Protein AF-W0FLU0-F1 (afdb_monomer_lite)

pLDDT: mean 83.89, std 14.09, range [40.38, 96.5]

Radius of gyration: 19.33 Å; chains: 1; bounding box: 54×33×44 Å

Structure (mmCIF, N/CA/C/O backbone):
data_AF-W0FLU0-F1
#
_entry.id   AF-W0FLU0-F1
#
loop_
_atom_site.group_PDB
_atom_site.id
_atom_site.type_symbol
_atom_site.label_atom_id
_atom_site.label_alt_id
_atom_site.label_comp_id
_atom_site.label_asym_id
_atom_site.label_entity_id
_atom_site.label_seq_id
_atom_site.pdbx_PDB_ins_code
_atom_site.Cartn_x
_atom_site.Cartn_y
_atom_site.Cartn_z
_atom_site.occupancy
_atom_site.B_iso_or_equiv
_atom_site.auth_seq_id
_atom_site.auth_comp_id
_atom_site.auth_asym_id
_atom_site.auth_atom_id
_atom_site.pdbx_PDB_model_num
ATOM 1 N N . MET A 1 1 ? 2.257 -4.996 5.635 1.00 58.50 1 MET A N 1
ATOM 2 C CA . MET A 1 1 ? 1.113 -5.148 6.571 1.00 58.50 1 MET A CA 1
ATOM 3 C C . MET A 1 1 ? 1.503 -5.802 7.915 1.00 58.50 1 MET A C 1
ATOM 5 O O . MET A 1 1 ? 0.924 -6.799 8.328 1.00 58.50 1 MET A O 1
ATOM 9 N N . SER A 1 2 ? 2.481 -5.256 8.637 1.00 68.56 2 SER A N 1
ATOM 10 C CA . SER A 1 2 ? 2.732 -5.602 10.058 1.00 68.56 2 SER A CA 1
ATOM 11 C C . SER A 1 2 ? 2.988 -4.352 10.907 1.00 68.56 2 SER A C 1
ATOM 13 O O . SER A 1 2 ? 2.787 -4.362 12.118 1.00 68.56 2 SER A O 1
ATOM 15 N N . ASN A 1 3 ? 3.391 -3.263 10.246 1.00 75.06 3 ASN A N 1
ATOM 16 C CA . ASN A 1 3 ? 3.758 -1.970 10.817 1.00 75.06 3 ASN A CA 1
ATOM 17 C C . ASN A 1 3 ? 3.037 -0.767 10.156 1.00 75.06 3 ASN A C 1
ATOM 19 O O . ASN A 1 3 ? 3.238 0.356 10.608 1.00 75.06 3 ASN A O 1
ATOM 23 N N . HIS A 1 4 ? 2.221 -0.972 9.111 1.00 83.31 4 HIS A N 1
ATOM 24 C CA . HIS A 1 4 ? 1.431 0.067 8.428 1.00 83.31 4 HIS A CA 1
ATOM 25 C C . HIS A 1 4 ? 0.211 -0.529 7.696 1.00 83.31 4 HIS A C 1
ATOM 27 O O . HIS A 1 4 ? 0.125 -1.750 7.526 1.00 83.31 4 HIS A O 1
ATOM 33 N N . VAL A 1 5 ? -0.700 0.349 7.256 1.00 88.75 5 VAL A N 1
ATOM 34 C CA . VAL A 1 5 ? -1.916 0.040 6.479 1.00 88.75 5 VAL A CA 1
ATOM 35 C C . VAL A 1 5 ? -1.997 0.931 5.233 1.00 88.75 5 VAL A C 1
ATOM 37 O O . VAL A 1 5 ? -1.510 2.060 5.264 1.00 88.75 5 VAL A O 1
ATOM 40 N N . HIS A 1 6 ? -2.636 0.446 4.166 1.00 89.75 6 HIS A N 1
ATOM 41 C CA . HIS A 1 6 ? -2.995 1.247 2.990 1.00 89.75 6 HIS A CA 1
ATOM 42 C C . HIS A 1 6 ? -4.512 1.322 2.870 1.00 89.75 6 HIS A C 1
ATOM 44 O O . HIS A 1 6 ? -5.192 0.308 3.025 1.00 89.75 6 HIS A O 1
ATOM 50 N N . LEU A 1 7 ? -5.033 2.513 2.585 1.00 93.25 7 LEU A N 1
ATOM 51 C CA . LEU A 1 7 ? -6.463 2.775 2.470 1.00 93.25 7 LEU A CA 1
ATOM 52 C C . LEU A 1 7 ? -6.738 3.460 1.132 1.00 93.25 7 LEU A C 1
ATOM 54 O O . LEU A 1 7 ? -6.033 4.399 0.766 1.00 93.25 7 LEU A O 1
ATOM 58 N N . LEU A 1 8 ? -7.774 3.005 0.429 1.00 93.94 8 LEU A N 1
ATOM 59 C CA . LEU A 1 8 ? -8.315 3.670 -0.752 1.00 93.94 8 LEU A CA 1
ATOM 60 C C . LEU A 1 8 ? -9.654 4.284 -0.356 1.00 93.94 8 LEU A C 1
ATOM 62 O O . LEU A 1 8 ? -10.614 3.562 -0.098 1.00 93.94 8 LEU A O 1
ATOM 66 N N . LEU A 1 9 ? -9.683 5.608 -0.227 1.00 94.12 9 LEU A N 1
ATOM 67 C CA . LEU A 1 9 ? -10.815 6.345 0.329 1.00 94.12 9 LEU A CA 1
ATOM 68 C C . LEU A 1 9 ? -11.345 7.347 -0.692 1.00 94.12 9 LEU A C 1
ATOM 70 O O . LEU A 1 9 ? -10.573 7.996 -1.394 1.00 94.12 9 LEU A O 1
ATOM 74 N N . ARG A 1 10 ? -12.670 7.502 -0.726 1.00 93.44 10 ARG A N 1
ATOM 75 C CA . ARG A 1 10 ? -13.339 8.597 -1.427 1.00 93.44 10 ARG A CA 1
ATOM 76 C C . ARG A 1 10 ? -13.743 9.648 -0.399 1.00 93.44 10 ARG A C 1
ATOM 78 O O . ARG A 1 10 ? -14.687 9.433 0.355 1.00 93.44 10 ARG A O 1
ATOM 85 N N . ASP A 1 11 ? -13.026 10.764 -0.371 1.00 92.94 11 ASP A N 1
ATOM 86 C CA . ASP A 1 11 ? -13.310 11.881 0.531 1.00 92.94 11 ASP A CA 1
ATOM 87 C C . ASP A 1 11 ? -14.276 12.871 -0.130 1.00 92.94 11 ASP A C 1
ATOM 89 O O . ASP A 1 11 ? -13.868 13.762 -0.867 1.00 92.94 11 ASP A O 1
ATOM 93 N N . THR A 1 12 ? -15.578 12.679 0.082 1.00 90.94 12 THR A N 1
ATOM 94 C CA . THR A 1 12 ? -16.613 13.564 -0.482 1.00 90.94 12 THR A CA 1
ATOM 95 C C . THR A 1 12 ? -16.834 14.838 0.328 1.00 90.94 12 THR A C 1
ATOM 97 O O . THR A 1 12 ? -17.542 15.720 -0.143 1.00 90.94 12 THR A O 1
ATOM 100 N N . ALA A 1 13 ? -16.313 14.902 1.556 1.00 93.19 13 ALA A N 1
ATOM 101 C CA . ALA A 1 13 ? -16.529 16.014 2.479 1.00 93.19 13 ALA A CA 1
ATOM 102 C C . ALA A 1 13 ? -15.305 16.933 2.605 1.00 93.19 13 ALA A C 1
ATOM 104 O O . ALA A 1 13 ? -15.411 17.958 3.263 1.00 93.19 13 ALA A O 1
ATOM 105 N N . GLU A 1 14 ? -14.177 16.571 1.983 1.00 92.38 14 GLU A N 1
ATOM 106 C CA . GLU A 1 14 ? -12.878 17.245 2.133 1.00 92.38 14 GLU A CA 1
ATOM 107 C C . GLU A 1 14 ? -12.342 17.202 3.580 1.00 92.38 14 GLU A C 1
ATOM 109 O O . GLU A 1 14 ? -11.607 18.074 4.039 1.00 92.38 14 GLU A O 1
ATOM 114 N N . GLU A 1 15 ? -12.684 16.135 4.307 1.00 95.75 15 GLU A N 1
ATOM 115 C CA . GLU A 1 15 ? -12.408 15.955 5.736 1.00 95.75 15 GLU A CA 1
ATOM 116 C C . GLU A 1 15 ? -11.410 14.811 6.003 1.00 95.75 15 GLU A C 1
ATOM 118 O O . GLU A 1 15 ? -11.346 14.264 7.111 1.00 95.75 15 GLU A O 1
ATOM 123 N N . LEU A 1 16 ? -10.587 14.437 5.013 1.00 94.38 16 LEU A N 1
ATOM 124 C CA . LEU A 1 16 ? -9.609 13.351 5.148 1.00 94.38 16 LEU A CA 1
ATOM 125 C C . LEU A 1 16 ? -8.689 13.536 6.362 1.00 94.38 16 LEU A C 1
ATOM 127 O O . LEU A 1 16 ? -8.437 12.584 7.102 1.00 94.38 16 LEU A O 1
ATOM 131 N N . SER A 1 17 ? -8.191 14.754 6.593 1.00 94.25 17 SER A N 1
ATOM 132 C CA . SER A 1 17 ? -7.258 15.022 7.694 1.00 94.25 17 SER A CA 1
ATOM 133 C C . SER A 1 17 ? -7.909 14.828 9.076 1.00 94.25 17 SER A C 1
ATOM 135 O O . SER A 1 17 ? -7.368 14.056 9.879 1.00 94.25 17 SER A O 1
ATOM 137 N N . PRO A 1 18 ? -9.071 15.443 9.380 1.00 96.00 18 PRO A N 1
ATOM 138 C CA . PRO A 1 18 ? -9.806 15.165 10.617 1.00 96.00 18 PRO A CA 1
ATOM 139 C C . PRO A 1 18 ? -10.235 13.701 10.770 1.00 96.00 18 PRO A C 1
ATOM 141 O O . PRO A 1 18 ? -10.107 13.145 11.866 1.00 96.00 18 PRO A O 1
ATOM 144 N N . PHE A 1 19 ? -10.664 13.051 9.684 1.00 95.38 19 PHE A N 1
ATOM 145 C CA . PHE A 1 19 ? -11.003 11.627 9.680 1.00 95.38 19 PHE A CA 1
ATOM 146 C C . PHE A 1 19 ? -9.810 10.756 10.098 1.00 95.38 19 PHE A C 1
ATOM 148 O O . PHE A 1 19 ? -9.913 9.971 11.046 1.00 95.38 19 PHE A O 1
ATOM 155 N N . MET A 1 20 ? -8.654 10.931 9.450 1.00 95.69 20 MET A N 1
ATOM 156 C CA . MET A 1 20 ? -7.447 10.154 9.741 1.00 95.69 20 MET A CA 1
ATOM 157 C C . MET A 1 20 ? -6.933 10.408 11.157 1.00 95.69 20 MET A C 1
ATOM 159 O O . MET A 1 20 ? -6.526 9.466 11.840 1.00 95.69 20 MET A O 1
ATOM 163 N N . LYS A 1 21 ? -7.005 11.656 11.642 1.00 94.81 21 LYS A N 1
ATOM 164 C CA . LYS A 1 21 ? -6.679 11.984 13.036 1.00 94.81 21 LYS A CA 1
ATOM 165 C C . LYS A 1 21 ? -7.538 11.165 14.002 1.00 94.81 21 LYS A C 1
ATOM 167 O O . LYS A 1 21 ? -6.996 10.477 14.865 1.00 94.81 21 LYS A O 1
ATOM 172 N N . GLN A 1 22 ? -8.859 11.189 13.826 1.00 95.50 22 GLN A N 1
ATOM 173 C CA . GLN A 1 22 ? -9.776 10.466 14.704 1.00 95.50 22 GLN A CA 1
ATOM 174 C C . GLN A 1 22 ? -9.565 8.945 14.633 1.00 95.50 22 GLN A C 1
ATOM 176 O O . GLN A 1 22 ? -9.565 8.274 15.669 1.00 95.50 22 GLN A O 1
ATOM 181 N N . LEU A 1 23 ? -9.376 8.396 13.430 1.00 94.94 23 LEU A N 1
ATOM 182 C CA . LEU A 1 23 ? -9.110 6.97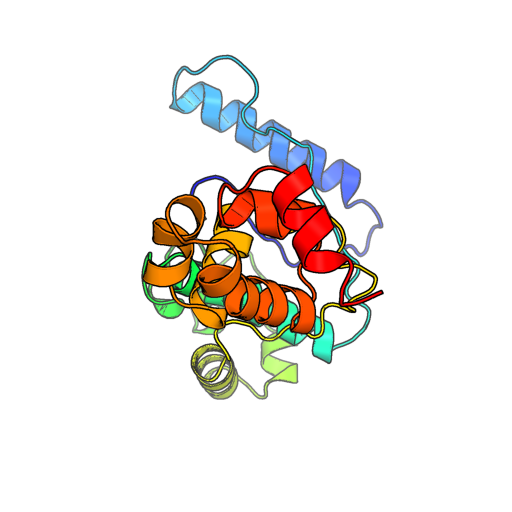3 13.219 1.00 94.94 23 LEU A CA 1
ATOM 183 C C . LEU A 1 23 ? -7.849 6.530 13.974 1.00 94.94 23 LEU A C 1
ATOM 185 O O . LEU A 1 23 ? -7.888 5.568 14.749 1.00 94.94 23 LEU A O 1
ATOM 189 N N . ASN A 1 24 ? -6.754 7.267 13.797 1.00 94.50 24 ASN A N 1
ATOM 190 C CA . ASN A 1 24 ? -5.470 6.962 14.415 1.00 94.50 24 ASN A CA 1
ATOM 191 C C . ASN A 1 24 ? -5.518 7.104 15.940 1.00 94.50 24 ASN A C 1
ATOM 193 O O . ASN A 1 24 ? -5.032 6.226 16.650 1.00 94.50 24 ASN A O 1
ATOM 197 N N . GLU A 1 25 ? -6.141 8.158 16.469 1.00 94.19 25 GLU A N 1
ATOM 198 C CA . GLU A 1 25 ? -6.302 8.344 17.917 1.00 94.19 25 GLU A CA 1
ATOM 199 C C . GLU A 1 25 ? -7.089 7.187 18.543 1.00 94.19 25 GLU A C 1
ATOM 201 O O . GLU A 1 25 ? -6.650 6.582 19.526 1.00 94.19 25 GLU A O 1
ATOM 206 N N . ARG A 1 26 ? -8.227 6.815 17.943 1.00 95.62 26 ARG A N 1
ATOM 207 C CA . ARG A 1 26 ? -9.057 5.700 18.425 1.00 95.62 26 ARG A CA 1
ATOM 208 C C . ARG A 1 26 ? -8.308 4.375 18.385 1.00 95.62 26 ARG A C 1
ATOM 210 O O . ARG A 1 26 ? -8.381 3.607 19.350 1.00 95.62 26 ARG A O 1
ATOM 217 N N . TYR A 1 27 ? -7.568 4.115 17.309 1.00 94.75 27 TYR A N 1
ATOM 218 C CA . TYR A 1 27 ? -6.736 2.922 17.212 1.00 94.75 27 TYR A CA 1
ATOM 219 C C . TYR A 1 27 ? -5.635 2.917 18.276 1.00 94.75 27 TYR A C 1
ATOM 221 O O . TYR A 1 27 ? -5.493 1.927 18.992 1.00 94.75 27 TYR A O 1
ATOM 229 N N . ALA A 1 28 ? -4.896 4.019 18.434 1.00 93.94 28 ALA A N 1
ATOM 230 C CA . ALA A 1 28 ? -3.795 4.120 19.387 1.00 93.94 28 ALA A CA 1
ATOM 231 C C . ALA A 1 28 ? -4.266 3.903 20.832 1.00 93.94 28 ALA A C 1
ATOM 233 O O . ALA A 1 28 ? -3.654 3.123 21.563 1.00 93.94 28 ALA A O 1
ATOM 234 N N . MET A 1 29 ? -5.397 4.503 21.221 1.00 94.12 29 MET A N 1
ATOM 235 C CA . MET A 1 29 ? -6.009 4.286 22.538 1.00 94.12 29 MET A CA 1
ATOM 236 C C . MET A 1 29 ? -6.398 2.819 22.754 1.00 94.12 29 MET A C 1
ATOM 238 O O . MET A 1 29 ? -6.112 2.239 23.805 1.00 94.12 29 MET A O 1
ATOM 242 N N . ARG A 1 30 ? -7.038 2.191 21.759 1.00 95.56 30 ARG A N 1
ATOM 243 C CA . ARG A 1 30 ? -7.446 0.781 21.847 1.00 95.56 30 ARG A CA 1
ATOM 244 C C . ARG A 1 30 ? -6.240 -0.153 21.908 1.00 95.56 30 ARG A C 1
ATOM 246 O O . ARG A 1 30 ? -6.257 -1.110 22.682 1.00 95.56 30 ARG A O 1
ATOM 253 N N . PHE A 1 31 ? -5.205 0.131 21.124 1.00 94.44 31 PHE A N 1
ATOM 254 C CA . PHE A 1 31 ? -3.954 -0.615 21.119 1.00 94.44 31 PHE A CA 1
ATOM 255 C C . PHE A 1 31 ? -3.254 -0.519 22.477 1.00 94.44 31 PHE A C 1
ATOM 257 O O . PHE A 1 31 ? -2.983 -1.555 23.078 1.00 94.44 31 PHE A O 1
ATOM 264 N N . ALA A 1 32 ? -3.066 0.694 23.010 1.00 94.00 32 ALA A N 1
ATOM 265 C CA . ALA A 1 32 ? -2.451 0.920 24.318 1.00 94.00 32 ALA A CA 1
ATOM 266 C C . ALA A 1 32 ? -3.198 0.180 25.439 1.00 94.00 32 ALA A C 1
ATOM 268 O O . ALA A 1 32 ? -2.577 -0.520 26.238 1.00 94.00 32 ALA A O 1
ATOM 269 N N . LYS A 1 33 ? -4.539 0.245 25.447 1.00 95.31 33 LYS A N 1
ATOM 270 C CA . LYS A 1 33 ? -5.374 -0.487 26.413 1.00 95.31 33 LYS A CA 1
ATOM 271 C C . LYS A 1 33 ? -5.204 -2.006 26.307 1.00 95.31 33 LYS A C 1
ATOM 273 O O . LYS A 1 33 ? -5.190 -2.682 27.328 1.00 95.31 33 LYS A O 1
ATOM 278 N N . LYS A 1 34 ? -5.100 -2.549 25.088 1.00 95.81 34 LYS A N 1
ATOM 279 C CA . LYS A 1 34 ? -4.959 -3.997 24.856 1.00 95.81 34 LYS A CA 1
ATOM 280 C C . LYS A 1 34 ? -3.552 -4.507 25.177 1.00 95.81 34 LYS A C 1
ATOM 282 O O . LYS A 1 34 ? -3.420 -5.631 25.645 1.00 95.81 34 LYS A O 1
ATOM 287 N N . SER A 1 35 ? -2.516 -3.721 24.890 1.00 94.12 35 SER A N 1
ATOM 288 C CA . SER A 1 35 ? -1.121 -4.160 24.998 1.00 94.12 35 SER A CA 1
ATOM 289 C C . SER A 1 35 ? -0.417 -3.713 26.282 1.00 94.12 35 SER A C 1
ATOM 291 O O . SER A 1 35 ? 0.710 -4.136 26.513 1.00 94.12 35 SER A O 1
ATOM 293 N N . GLY A 1 36 ? -1.011 -2.806 27.067 1.00 92.88 36 GLY A N 1
ATOM 294 C CA . GLY A 1 36 ? -0.366 -2.181 28.230 1.00 92.88 36 GLY A CA 1
ATOM 295 C C . GLY A 1 36 ? 0.821 -1.275 27.875 1.00 92.88 36 GLY A C 1
ATOM 296 O O . GLY A 1 36 ? 1.613 -0.924 28.746 1.00 92.88 36 GLY A O 1
ATOM 297 N N . ARG A 1 37 ? 0.983 -0.914 26.594 1.00 89.69 37 ARG A N 1
ATOM 298 C CA . ARG A 1 37 ? 2.119 -0.113 26.115 1.00 89.69 37 ARG A CA 1
ATOM 299 C C . ARG A 1 37 ? 1.840 1.376 26.302 1.00 89.69 37 ARG A C 1
ATOM 301 O O . ARG A 1 37 ? 0.737 1.841 26.033 1.00 89.69 37 ARG A O 1
ATOM 308 N N . VAL A 1 38 ? 2.880 2.117 26.678 1.00 85.94 38 VAL A N 1
ATOM 309 C CA . VAL A 1 38 ? 2.879 3.583 26.776 1.00 85.94 38 VAL A CA 1
ATOM 310 C C . VAL A 1 38 ? 3.704 4.177 25.628 1.00 85.94 38 VAL A C 1
ATOM 312 O O . VAL A 1 38 ? 4.705 3.592 25.209 1.00 85.94 38 VAL A O 1
ATOM 315 N N . GLY A 1 39 ? 3.279 5.332 25.113 1.00 85.81 39 GLY A N 1
ATOM 316 C CA . GLY A 1 39 ? 3.959 6.073 24.046 1.00 85.81 39 GLY A CA 1
ATOM 317 C C . GLY A 1 39 ? 3.272 5.987 22.679 1.00 85.81 39 GLY A C 1
ATOM 318 O O . GLY A 1 39 ? 2.199 5.401 22.534 1.00 85.81 39 GLY A O 1
ATOM 319 N N . ASN A 1 40 ? 3.901 6.594 21.670 1.00 85.38 40 ASN A N 1
ATOM 320 C CA . ASN A 1 40 ? 3.328 6.722 20.329 1.00 85.38 40 ASN A CA 1
ATOM 321 C C . ASN A 1 40 ? 3.225 5.363 19.618 1.00 85.38 40 ASN A C 1
ATOM 323 O O . ASN A 1 40 ? 4.198 4.606 19.550 1.00 85.38 40 ASN A O 1
ATOM 327 N N . VAL A 1 41 ? 2.039 5.077 19.071 1.00 89.06 41 VAL A N 1
ATOM 328 C CA . VAL A 1 41 ? 1.772 3.889 18.239 1.00 89.06 41 VAL A CA 1
ATOM 329 C C . VAL A 1 41 ? 2.171 4.148 16.789 1.00 89.06 41 VAL A C 1
ATOM 331 O O . VAL A 1 41 ? 2.835 3.318 16.174 1.00 89.06 41 VAL A O 1
ATOM 334 N N . PHE A 1 42 ? 1.809 5.318 16.264 1.00 87.56 42 PHE A N 1
ATOM 335 C CA . PHE A 1 42 ? 2.160 5.748 14.916 1.00 87.56 42 PHE A CA 1
ATOM 336 C C . PHE A 1 42 ? 3.396 6.650 14.949 1.00 87.56 42 PHE A C 1
ATOM 338 O O . PHE A 1 42 ? 3.516 7.516 15.815 1.00 87.56 42 PHE A O 1
ATOM 345 N N . GLN A 1 43 ? 4.317 6.440 14.007 1.00 80.50 43 GLN A N 1
ATOM 346 C CA . GLN A 1 43 ? 5.524 7.266 13.866 1.00 80.50 43 GLN A CA 1
ATOM 347 C C . GLN A 1 43 ? 5.243 8.585 13.138 1.00 80.50 43 GLN A C 1
ATOM 349 O O . GLN A 1 43 ? 5.890 9.592 13.408 1.00 80.50 43 GLN A O 1
ATOM 354 N N . VAL A 1 44 ? 4.276 8.569 12.221 1.00 78.00 44 VAL A N 1
ATOM 355 C CA . VAL A 1 44 ? 3.840 9.709 11.406 1.00 78.00 44 VAL A CA 1
ATOM 356 C C . VAL A 1 44 ? 2.306 9.720 11.330 1.00 78.00 44 VAL A C 1
ATOM 358 O O . VAL A 1 44 ? 1.713 8.656 11.516 1.00 78.00 44 VAL A O 1
ATOM 361 N N . PRO A 1 45 ? 1.648 10.872 11.077 1.00 73.56 45 PRO A N 1
ATOM 362 C CA . PRO A 1 45 ? 0.186 10.967 11.065 1.00 73.56 45 PRO A CA 1
ATOM 363 C C . PRO A 1 45 ? -0.453 10.090 9.981 1.00 73.56 45 PRO A C 1
ATOM 365 O O . PRO A 1 45 ? -1.130 9.120 10.296 1.00 73.56 45 PRO A O 1
ATOM 368 N N . PHE A 1 46 ? -0.234 10.417 8.710 1.00 87.69 46 PHE A N 1
ATOM 369 C CA . PHE A 1 46 ? -0.581 9.619 7.535 1.00 87.69 46 PHE A CA 1
ATOM 370 C C . PHE A 1 46 ? 0.038 10.288 6.301 1.00 87.69 46 PHE A C 1
ATOM 372 O O . PHE A 1 46 ? 0.551 11.406 6.384 1.00 87.69 46 PHE A O 1
ATOM 379 N N . TRP A 1 47 ? -0.020 9.606 5.163 1.00 83.12 47 TRP A N 1
ATOM 380 C CA . TRP A 1 47 ? 0.283 10.176 3.856 1.00 83.12 47 TRP A CA 1
ATOM 381 C C . TRP A 1 47 ? -0.872 9.863 2.908 1.00 83.12 47 TRP A C 1
ATOM 383 O O . TRP A 1 47 ? -1.525 8.826 3.052 1.00 83.12 47 TRP A O 1
ATOM 393 N N . SER A 1 48 ? -1.136 10.765 1.969 1.00 84.88 48 SER A N 1
ATOM 394 C CA . SER A 1 48 ? -2.220 10.638 1.000 1.00 84.88 48 SER A CA 1
ATOM 395 C C . SER A 1 48 ? -1.792 11.187 -0.351 1.00 84.88 48 SER A C 1
ATOM 397 O O . SER A 1 48 ? -1.171 12.247 -0.409 1.00 84.88 48 SER A O 1
ATOM 399 N N . GLU A 1 49 ? -2.208 10.510 -1.415 1.00 82.94 49 GLU A N 1
ATOM 400 C CA . GLU A 1 49 ? -2.031 10.949 -2.796 1.00 82.94 49 GLU A CA 1
ATOM 401 C C . GLU A 1 49 ? -3.390 10.915 -3.505 1.00 82.94 49 GLU A C 1
ATOM 403 O O . GLU A 1 49 ? -4.086 9.897 -3.416 1.00 82.94 49 GLU A O 1
ATOM 408 N N . PRO A 1 50 ? -3.797 12.001 -4.186 1.00 86.06 50 PRO A N 1
ATOM 409 C CA . PRO A 1 50 ? -5.055 12.032 -4.918 1.00 86.06 50 PRO A CA 1
ATOM 410 C C . PRO A 1 50 ? -5.038 11.053 -6.095 1.00 86.06 50 PRO A C 1
ATOM 412 O O . PRO A 1 50 ? -4.089 11.001 -6.876 1.00 86.06 50 PRO A O 1
ATOM 415 N N . ILE A 1 51 ? -6.127 10.302 -6.248 1.00 86.00 51 ILE A N 1
ATOM 416 C CA . ILE A 1 51 ? -6.363 9.444 -7.409 1.00 86.00 51 ILE A CA 1
ATOM 417 C C . ILE A 1 51 ? -7.103 10.260 -8.470 1.00 86.00 51 ILE A C 1
ATOM 419 O O . ILE A 1 51 ? -8.281 10.567 -8.319 1.00 86.00 51 ILE A O 1
ATOM 423 N N . GLU A 1 52 ? -6.399 10.622 -9.541 1.00 84.56 52 GLU A N 1
ATOM 424 C CA . GLU A 1 52 ? -6.898 11.562 -10.557 1.00 84.56 52 GLU A CA 1
ATOM 425 C C . GLU A 1 52 ? -7.617 10.879 -11.737 1.00 84.56 52 GLU A C 1
ATOM 427 O O . GLU A 1 52 ? -8.253 11.553 -12.542 1.00 84.56 52 GLU A O 1
ATOM 432 N N . ASN A 1 53 ? -7.507 9.552 -11.882 1.00 83.88 53 ASN A N 1
ATOM 433 C CA . ASN A 1 53 ? -8.137 8.804 -12.976 1.00 83.88 53 ASN A CA 1
ATOM 434 C C . ASN A 1 53 ? -8.350 7.316 -12.640 1.00 83.88 53 ASN A C 1
ATOM 436 O O . ASN A 1 53 ? -7.760 6.780 -11.700 1.00 83.88 53 ASN A O 1
ATOM 440 N N . GLU A 1 54 ? -9.169 6.639 -13.448 1.00 87.75 54 GLU A N 1
ATOM 441 C CA . GLU A 1 54 ? -9.548 5.228 -13.270 1.00 87.75 54 GLU A CA 1
ATOM 442 C C . GLU A 1 54 ? -8.365 4.257 -13.386 1.00 87.75 54 GLU A C 1
ATOM 444 O O . GLU A 1 54 ? -8.268 3.296 -12.626 1.00 87.75 54 GLU A O 1
ATOM 449 N N . SER A 1 55 ? -7.421 4.516 -14.294 1.00 82.94 55 SER A N 1
ATOM 450 C CA . SER A 1 55 ? -6.218 3.682 -14.431 1.00 82.94 55 SER A CA 1
ATOM 451 C C . SER A 1 55 ? -5.371 3.721 -13.156 1.00 82.94 55 SER A C 1
ATOM 453 O O . SER A 1 55 ? -4.891 2.688 -12.669 1.00 82.94 55 SER A O 1
ATOM 455 N N . TYR A 1 56 ? -5.241 4.908 -12.559 1.00 79.88 56 TYR A N 1
ATOM 456 C CA . TYR A 1 56 ? -4.553 5.074 -11.290 1.00 79.88 56 TYR A CA 1
ATOM 457 C C . TYR A 1 56 ? -5.336 4.427 -10.140 1.00 79.88 56 TYR A C 1
ATOM 459 O O . TYR A 1 56 ? -4.746 3.710 -9.332 1.00 79.88 56 TYR A O 1
ATOM 467 N N . TYR A 1 57 ? -6.662 4.579 -10.113 1.00 90.00 57 TYR A N 1
ATOM 468 C CA . TYR A 1 57 ? -7.534 3.903 -9.150 1.00 90.00 57 TYR A CA 1
ATOM 469 C C . TYR A 1 57 ? -7.326 2.384 -9.151 1.00 90.00 57 TYR A C 1
ATOM 471 O O . TYR A 1 57 ? -7.042 1.797 -8.107 1.00 90.00 57 TYR A O 1
ATOM 479 N N . LEU A 1 58 ? -7.395 1.752 -10.326 1.00 88.69 58 LEU A N 1
ATOM 480 C CA . LEU A 1 58 ? -7.187 0.314 -10.469 1.00 88.69 58 LEU A CA 1
ATOM 481 C C . LEU A 1 58 ? -5.762 -0.080 -10.057 1.00 88.69 58 LEU A C 1
ATOM 483 O O . LEU A 1 58 ? -5.564 -1.053 -9.328 1.00 88.69 58 LEU A O 1
ATOM 487 N N . SER A 1 59 ? -4.754 0.697 -10.452 1.00 82.75 59 SER A N 1
ATOM 488 C CA . SER A 1 59 ? -3.368 0.444 -10.038 1.00 82.75 59 SER A CA 1
ATOM 489 C C . SER A 1 59 ? -3.214 0.461 -8.512 1.00 82.75 59 SER A C 1
ATOM 491 O O . SER A 1 59 ? -2.615 -0.457 -7.950 1.00 82.75 59 SER A O 1
ATOM 493 N N . ALA A 1 60 ? -3.808 1.449 -7.834 1.00 85.56 60 ALA A N 1
ATOM 494 C CA . ALA A 1 60 ? -3.801 1.557 -6.378 1.00 85.56 60 ALA A CA 1
ATOM 495 C C . ALA A 1 60 ? -4.572 0.409 -5.708 1.00 85.56 60 ALA A C 1
ATOM 497 O O . ALA A 1 60 ? -4.065 -0.201 -4.768 1.00 85.56 60 ALA A O 1
ATOM 498 N N . LEU A 1 61 ? -5.757 0.062 -6.218 1.00 91.44 61 LEU A N 1
ATOM 499 C CA . LEU A 1 61 ? -6.558 -1.060 -5.724 1.00 91.44 61 LEU A CA 1
ATOM 500 C C . LEU A 1 61 ? -5.751 -2.363 -5.740 1.00 91.44 61 LEU A C 1
ATOM 502 O O . LEU A 1 61 ? -5.596 -3.029 -4.716 1.00 91.44 61 LEU A O 1
ATOM 506 N N . ARG A 1 62 ? -5.159 -2.681 -6.894 1.00 88.62 62 ARG A N 1
ATOM 507 C CA . ARG A 1 62 ? -4.325 -3.871 -7.051 1.00 88.62 62 ARG A CA 1
ATOM 508 C C . ARG A 1 62 ? -3.116 -3.844 -6.130 1.00 88.62 62 ARG A C 1
ATOM 510 O O . ARG A 1 62 ? -2.786 -4.860 -5.532 1.00 88.62 62 ARG A O 1
ATOM 517 N N . TYR A 1 63 ? -2.448 -2.698 -6.027 1.00 84.31 63 TYR A N 1
ATOM 518 C CA . TYR A 1 63 ? -1.289 -2.529 -5.158 1.00 84.31 63 TYR A CA 1
ATOM 519 C C . TYR A 1 63 ? -1.618 -2.871 -3.700 1.00 84.31 63 TYR A C 1
ATOM 521 O O . TYR A 1 63 ? -0.870 -3.593 -3.038 1.00 84.31 63 TYR A O 1
ATOM 529 N N . ILE A 1 64 ? -2.756 -2.382 -3.205 1.00 88.81 64 ILE A N 1
ATOM 530 C CA . ILE A 1 64 ? -3.218 -2.631 -1.837 1.00 88.81 64 ILE A CA 1
ATOM 531 C C . ILE A 1 64 ? -3.452 -4.126 -1.612 1.00 88.81 64 ILE A C 1
ATOM 533 O O . ILE A 1 64 ? -2.982 -4.674 -0.616 1.00 88.81 64 ILE A O 1
ATOM 537 N N . HIS A 1 65 ? -4.131 -4.805 -2.538 1.00 90.94 65 HIS A N 1
ATOM 538 C CA . HIS A 1 65 ? -4.412 -6.238 -2.411 1.00 90.94 65 HIS A CA 1
ATOM 539 C C . HIS A 1 65 ? -3.186 -7.126 -2.639 1.00 90.94 65 HIS A C 1
ATOM 541 O O . HIS A 1 65 ? -3.072 -8.159 -1.992 1.00 90.94 65 HIS A O 1
ATOM 547 N N . ALA A 1 66 ? -2.237 -6.717 -3.484 1.00 86.62 66 ALA A N 1
ATOM 548 C CA . ALA A 1 66 ? -1.008 -7.464 -3.764 1.00 86.62 66 ALA A CA 1
ATOM 549 C C . ALA A 1 66 ? 0.073 -7.301 -2.678 1.00 86.62 66 ALA A C 1
ATOM 551 O O . ALA A 1 66 ? 1.083 -8.008 -2.686 1.00 86.62 66 ALA A O 1
ATOM 552 N N . ASN A 1 67 ? -0.104 -6.373 -1.734 1.00 82.44 67 ASN A N 1
ATOM 553 C CA . ASN A 1 67 ? 0.887 -6.080 -0.699 1.00 82.44 67 ASN A CA 1
ATOM 554 C C . ASN A 1 67 ? 1.261 -7.274 0.201 1.00 82.44 67 ASN A C 1
ATOM 556 O O . ASN A 1 67 ? 2.444 -7.425 0.500 1.00 82.44 67 ASN A O 1
ATOM 560 N N . PRO A 1 68 ? 0.326 -8.134 0.651 1.00 85.75 68 PRO A N 1
ATOM 561 C CA . PRO A 1 68 ? 0.660 -9.332 1.423 1.00 85.75 68 PRO A CA 1
ATOM 562 C C . PRO A 1 68 ? 1.567 -10.300 0.653 1.00 85.75 68 PRO A C 1
ATOM 564 O O . PRO A 1 68 ? 2.540 -10.804 1.217 1.00 85.75 68 PRO A O 1
ATOM 567 N N . GLU A 1 69 ? 1.308 -10.489 -0.644 1.00 83.56 69 GLU A N 1
ATOM 568 C CA . GLU A 1 69 ? 2.144 -11.310 -1.528 1.00 83.56 69 GLU A CA 1
ATOM 569 C C . GLU A 1 69 ? 3.512 -10.681 -1.759 1.00 83.56 69 GLU A C 1
ATOM 571 O O . GLU A 1 69 ? 4.538 -11.361 -1.699 1.00 83.56 69 GLU A O 1
ATOM 576 N N . ALA A 1 70 ? 3.550 -9.365 -1.985 1.00 76.62 70 ALA A N 1
ATOM 577 C CA . ALA A 1 70 ? 4.802 -8.628 -2.043 1.00 76.62 70 ALA A CA 1
ATOM 578 C C . ALA A 1 70 ? 5.558 -8.764 -0.708 1.00 76.62 70 ALA A C 1
ATOM 580 O O . ALA A 1 70 ? 6.742 -9.052 -0.675 1.00 76.62 70 ALA A O 1
ATOM 581 N N . ALA A 1 71 ? 4.905 -8.709 0.441 1.00 74.00 71 ALA A N 1
ATOM 582 C CA . ALA A 1 71 ? 5.582 -8.932 1.716 1.00 74.00 71 ALA A CA 1
ATOM 583 C C . ALA A 1 71 ? 5.984 -10.407 1.969 1.00 74.00 71 ALA A C 1
ATOM 585 O O . ALA A 1 71 ? 6.569 -10.692 3.012 1.00 74.00 71 ALA A O 1
ATOM 586 N N . ASN A 1 72 ? 5.722 -11.334 1.034 1.00 80.56 72 ASN A N 1
ATOM 587 C CA . ASN A 1 72 ? 5.890 -12.785 1.189 1.00 80.56 72 ASN A CA 1
ATOM 588 C C . ASN A 1 72 ? 5.176 -13.336 2.440 1.00 80.56 72 ASN A C 1
ATOM 590 O O . ASN A 1 72 ? 5.706 -14.215 3.119 1.00 80.56 72 ASN A O 1
ATOM 594 N N . ILE A 1 73 ? 4.000 -12.792 2.771 1.00 85.19 73 ILE A N 1
ATOM 595 C CA . ILE A 1 73 ? 3.199 -13.223 3.926 1.00 85.19 73 ILE A CA 1
ATOM 596 C C . ILE A 1 73 ? 2.297 -14.401 3.535 1.00 85.19 73 ILE A C 1
ATOM 598 O O . ILE A 1 73 ? 2.366 -15.458 4.153 1.00 85.19 73 ILE A O 1
ATOM 602 N N . CYS A 1 74 ? 1.452 -14.210 2.523 1.00 88.38 74 CYS A N 1
ATOM 603 C CA . CYS A 1 74 ? 0.520 -15.199 1.971 1.00 88.38 74 CYS A CA 1
ATOM 604 C C . CYS A 1 74 ? 0.002 -14.699 0.613 1.00 88.38 74 CYS A C 1
ATOM 606 O O . CYS A 1 74 ? 0.411 -13.622 0.166 1.00 88.38 74 CYS A O 1
ATOM 608 N N . LEU A 1 75 ? -0.903 -15.451 -0.021 1.00 90.00 75 LEU A N 1
ATOM 609 C CA . LEU A 1 75 ? -1.644 -14.975 -1.191 1.00 90.00 75 LEU A CA 1
ATOM 610 C C . LEU A 1 75 ? -2.575 -13.809 -0.827 1.00 90.00 75 LEU A C 1
ATOM 612 O O . LEU A 1 75 ? -3.042 -13.704 0.309 1.00 90.00 75 LEU A O 1
ATOM 616 N N . ALA A 1 76 ? -2.872 -12.945 -1.798 1.00 89.69 76 ALA A N 1
ATOM 617 C CA . ALA A 1 76 ? -3.754 -11.795 -1.623 1.00 89.69 76 ALA A CA 1
ATOM 618 C C . ALA A 1 76 ? -5.154 -12.233 -1.170 1.00 89.69 76 ALA A C 1
ATOM 620 O O . ALA A 1 76 ? -5.712 -11.662 -0.234 1.00 89.69 76 ALA A O 1
ATOM 621 N N . SER A 1 77 ? -5.670 -13.300 -1.784 1.00 92.19 77 SER A N 1
ATOM 622 C CA . SER A 1 77 ? -6.962 -13.914 -1.462 1.00 92.19 77 SER A CA 1
ATOM 623 C C . SER A 1 77 ? -7.010 -14.575 -0.085 1.00 92.19 77 SER A C 1
ATOM 625 O O . SER A 1 77 ? -8.087 -14.747 0.475 1.00 92.19 77 SER A O 1
ATOM 627 N N . GLU A 1 78 ? -5.858 -14.937 0.476 1.00 93.06 78 GLU A N 1
ATOM 628 C CA . GLU A 1 78 ? -5.755 -15.601 1.776 1.00 93.06 78 GLU A CA 1
ATOM 629 C C . GLU A 1 78 ? -5.506 -14.614 2.918 1.00 93.06 78 GLU A C 1
ATOM 631 O O . GLU A 1 78 ? -5.529 -15.013 4.082 1.00 93.06 78 GLU A O 1
ATOM 636 N N . TYR A 1 79 ? -5.236 -13.337 2.622 1.00 92.31 79 TYR A N 1
ATOM 637 C CA . TYR A 1 79 ? -4.862 -12.370 3.645 1.00 92.31 79 TYR A CA 1
ATOM 638 C C . TYR A 1 79 ? -6.097 -11.797 4.362 1.00 92.31 79 TYR A C 1
ATOM 640 O O . TYR A 1 79 ? -6.778 -10.923 3.809 1.00 92.31 79 TYR A O 1
ATOM 648 N N . PRO A 1 80 ? -6.361 -12.186 5.629 1.00 91.12 80 PRO A N 1
ATOM 649 C CA . PRO A 1 80 ? -7.629 -11.881 6.296 1.00 91.12 80 PRO A CA 1
ATOM 650 C C . PRO A 1 80 ? -7.743 -10.416 6.738 1.00 91.12 80 PRO A C 1
ATOM 652 O O . PRO A 1 80 ? -8.807 -9.970 7.153 1.00 91.12 80 PRO A O 1
ATOM 655 N N . TRP A 1 81 ? -6.646 -9.657 6.677 1.00 92.06 81 TRP A N 1
ATOM 656 C CA . TRP A 1 81 ? -6.589 -8.252 7.086 1.00 92.06 81 TRP A CA 1
ATOM 657 C C . TRP A 1 81 ? -6.625 -7.296 5.887 1.00 92.06 81 TRP A C 1
ATOM 659 O O . TRP A 1 81 ? -6.092 -6.189 5.959 1.00 92.06 81 TRP A O 1
ATOM 669 N N . SER A 1 82 ? -7.227 -7.724 4.777 1.00 92.56 82 SER A N 1
ATOM 670 C CA . SER A 1 82 ? -7.505 -6.884 3.610 1.00 92.56 82 SER A CA 1
ATOM 671 C C . SER A 1 82 ? -8.990 -6.886 3.269 1.00 92.56 82 SER A C 1
ATOM 673 O O . SER A 1 82 ? -9.757 -7.717 3.749 1.00 92.56 82 SER A O 1
ATOM 675 N N . SER A 1 83 ? -9.390 -5.966 2.392 1.00 94.94 83 SER A N 1
ATOM 676 C CA . SER A 1 83 ? -10.734 -5.951 1.822 1.00 94.94 83 SER A CA 1
ATOM 677 C C . SER A 1 83 ? -10.919 -6.931 0.662 1.00 94.94 83 SER A C 1
ATOM 679 O O . SER A 1 83 ? -11.986 -6.902 0.070 1.00 94.94 83 SER A O 1
ATOM 681 N N . TYR A 1 84 ? -9.940 -7.782 0.314 1.00 95.06 84 TYR A N 1
ATOM 682 C CA . TYR A 1 84 ? -10.043 -8.674 -0.852 1.00 95.06 84 TYR A CA 1
ATOM 683 C C . TYR A 1 84 ? -11.316 -9.529 -0.816 1.00 95.06 84 TYR A C 1
ATOM 685 O O . TYR A 1 84 ? -12.061 -9.552 -1.791 1.00 95.06 84 TYR A O 1
ATOM 693 N N . GLY A 1 85 ? -11.617 -10.144 0.334 1.00 94.44 85 GLY A N 1
ATOM 694 C CA . GLY A 1 85 ? -12.820 -10.964 0.518 1.00 94.44 85 GLY A CA 1
ATOM 695 C C . GLY A 1 85 ? -14.123 -10.221 0.203 1.00 94.44 85 GLY A C 1
ATOM 696 O O . GLY A 1 85 ? -15.059 -10.809 -0.334 1.00 94.44 85 GLY A O 1
ATOM 697 N N . ALA A 1 86 ? -14.164 -8.900 0.427 1.00 95.69 86 ALA A N 1
ATOM 698 C CA . ALA A 1 86 ? -15.327 -8.068 0.113 1.00 95.69 86 ALA A CA 1
ATOM 699 C C . ALA A 1 86 ? -15.675 -8.070 -1.381 1.00 95.69 86 ALA A C 1
ATOM 701 O O . ALA A 1 86 ? -16.837 -7.950 -1.759 1.00 95.69 86 ALA A O 1
ATOM 702 N N . TYR A 1 87 ? -14.663 -8.206 -2.238 1.00 95.75 87 TYR A N 1
ATOM 703 C CA . TYR A 1 87 ? -14.828 -8.244 -3.688 1.00 95.75 87 TYR A CA 1
ATOM 704 C C . TYR A 1 87 ? -15.264 -9.621 -4.184 1.00 95.75 87 TYR A C 1
ATOM 706 O O . TYR A 1 87 ? -15.743 -9.735 -5.308 1.00 95.75 87 TYR A O 1
ATOM 714 N N . THR A 1 88 ? -15.107 -10.659 -3.361 1.00 93.62 88 THR A N 1
ATOM 715 C CA . THR A 1 88 ? -15.446 -12.047 -3.697 1.00 93.62 88 THR A CA 1
ATOM 716 C C . THR A 1 88 ? -16.676 -12.570 -2.956 1.00 93.62 88 THR A C 1
ATOM 718 O O . THR A 1 88 ? -16.989 -13.750 -3.074 1.00 93.62 88 THR A O 1
ATOM 721 N N . GLY A 1 89 ? -17.396 -11.705 -2.231 1.00 88.38 89 GLY A N 1
ATOM 722 C CA . GLY A 1 89 ? -18.692 -12.024 -1.623 1.00 88.38 89 GLY A CA 1
ATOM 723 C C . GLY A 1 89 ? -18.746 -11.974 -0.095 1.00 88.38 89 GLY A C 1
ATOM 724 O O . GLY A 1 89 ? -19.822 -12.185 0.465 1.00 88.38 89 GLY A O 1
ATOM 725 N N . ASP A 1 90 ? -17.646 -11.664 0.593 1.00 89.00 90 ASP A N 1
ATOM 726 C CA . ASP A 1 90 ? -17.679 -11.491 2.046 1.00 89.00 90 ASP A CA 1
ATOM 727 C C . ASP A 1 90 ? -18.336 -10.159 2.425 1.00 89.00 90 ASP A C 1
ATOM 729 O O . ASP A 1 90 ? -18.055 -9.101 1.861 1.00 89.00 90 ASP A O 1
ATOM 733 N N . SER A 1 91 ? -19.183 -10.181 3.453 1.00 80.62 91 SER A N 1
ATOM 734 C CA . SER A 1 91 ? -19.760 -8.952 3.997 1.00 80.62 91 SER A CA 1
ATOM 735 C C . SER A 1 91 ? -18.699 -8.166 4.767 1.00 80.62 91 SER A C 1
ATOM 737 O O . SER A 1 91 ? -18.207 -8.616 5.804 1.00 80.62 91 SER A O 1
ATOM 739 N N . THR A 1 92 ? -18.399 -6.948 4.319 1.00 83.50 92 THR A N 1
ATOM 740 C CA . THR A 1 92 ? -17.486 -6.025 5.011 1.00 83.50 92 THR A CA 1
ATOM 741 C C . THR A 1 92 ? -18.057 -4.604 5.042 1.00 83.50 92 THR A C 1
ATOM 743 O O . THR A 1 92 ? -19.124 -4.340 4.500 1.00 83.50 92 THR A O 1
ATOM 746 N N . PHE A 1 93 ? -17.356 -3.671 5.692 1.00 88.06 93 PHE A N 1
ATOM 747 C CA . PHE A 1 93 ? -17.727 -2.249 5.716 1.00 88.06 93 PHE A CA 1
ATOM 748 C C . PHE A 1 93 ? -17.228 -1.464 4.485 1.00 88.06 93 PHE A C 1
ATOM 750 O O . PHE A 1 93 ? -17.358 -0.241 4.450 1.00 88.06 93 PHE A O 1
ATOM 757 N N . VAL A 1 94 ? -16.600 -2.138 3.516 1.00 93.31 94 VAL A N 1
ATOM 758 C CA . VAL A 1 94 ? -15.988 -1.525 2.331 1.00 93.31 94 VAL A CA 1
ATOM 759 C C . VAL A 1 94 ? -16.938 -1.630 1.142 1.00 93.31 94 VAL A C 1
ATOM 761 O O . VAL A 1 94 ? -17.544 -2.676 0.929 1.00 93.31 94 VAL A O 1
ATOM 764 N N . THR A 1 95 ? -17.029 -0.562 0.353 1.00 93.62 95 THR A N 1
ATOM 765 C CA . THR A 1 95 ? -17.754 -0.540 -0.922 1.00 93.62 95 THR A CA 1
ATOM 766 C C . THR A 1 95 ? -16.883 -1.096 -2.048 1.00 93.62 95 THR A C 1
ATOM 768 O O . THR A 1 95 ? -15.692 -0.784 -2.144 1.00 93.62 95 THR A O 1
ATOM 771 N N . THR A 1 96 ? -17.465 -1.935 -2.900 1.00 95.81 96 THR A N 1
ATOM 772 C CA . THR A 1 96 ? -16.751 -2.655 -3.975 1.00 95.81 96 THR A CA 1
ATOM 773 C C . THR A 1 96 ? -17.341 -2.390 -5.356 1.00 95.81 96 THR A C 1
ATOM 775 O O . THR A 1 96 ? -16.700 -2.669 -6.367 1.00 95.81 96 THR A O 1
ATOM 778 N N . GLU A 1 97 ? -18.525 -1.785 -5.407 1.00 94.75 97 GLU A N 1
ATOM 779 C CA . GLU A 1 97 ? -19.375 -1.670 -6.588 1.00 94.75 97 GLU A CA 1
ATOM 780 C C . GLU A 1 97 ? -18.655 -0.955 -7.727 1.00 94.75 97 GLU A C 1
ATOM 782 O O . GLU A 1 97 ? -18.601 -1.472 -8.836 1.00 94.75 97 GLU A O 1
ATOM 787 N N . PHE A 1 98 ? -18.020 0.183 -7.436 1.00 94.94 98 PHE A N 1
ATOM 788 C CA . PHE A 1 98 ? -17.322 0.985 -8.442 1.00 94.94 98 PHE A CA 1
ATOM 789 C C . PHE A 1 98 ? -16.183 0.213 -9.126 1.00 94.94 98 PHE A C 1
ATOM 791 O O . PHE A 1 98 ? -16.046 0.231 -10.345 1.00 94.94 98 PHE A O 1
ATOM 798 N N . ALA A 1 99 ? -15.371 -0.504 -8.353 1.00 95.25 99 ALA A N 1
ATOM 799 C CA . ALA A 1 99 ? -14.284 -1.304 -8.905 1.00 95.25 99 ALA A CA 1
ATOM 800 C C . ALA A 1 99 ? -14.791 -2.526 -9.672 1.00 95.25 99 ALA A C 1
ATOM 802 O O . ALA A 1 99 ? -14.244 -2.851 -10.724 1.00 95.25 99 ALA A O 1
ATOM 803 N N . LEU A 1 100 ? -15.818 -3.205 -9.154 1.00 96.25 100 LEU A N 1
ATOM 804 C CA . LEU A 1 100 ? -16.424 -4.345 -9.836 1.00 96.25 100 LEU A CA 1
ATOM 805 C C . LEU A 1 100 ? -17.081 -3.912 -11.152 1.00 96.25 100 LEU A C 1
ATOM 807 O O . LEU A 1 100 ? -16.936 -4.614 -12.147 1.00 96.25 100 LEU A O 1
ATOM 811 N N . GLU A 1 101 ? -17.732 -2.750 -11.191 1.00 96.50 101 GLU A N 1
ATOM 812 C CA . GLU A 1 101 ? -18.296 -2.168 -12.411 1.00 96.50 101 GLU A CA 1
ATOM 813 C C . GLU A 1 101 ? -17.202 -1.863 -13.442 1.00 96.50 101 GLU A C 1
ATOM 815 O O . GLU A 1 101 ? -17.289 -2.334 -14.575 1.00 96.50 101 GLU A O 1
ATOM 820 N N . LEU A 1 102 ? -16.124 -1.177 -13.038 1.00 93.25 102 LEU A N 1
ATOM 821 C CA . LEU A 1 102 ? -14.990 -0.873 -13.921 1.00 93.25 102 LEU A CA 1
ATOM 822 C C . LEU A 1 102 ? -14.310 -2.127 -14.488 1.00 93.25 102 LEU A C 1
ATOM 824 O O . LEU A 1 102 ? -13.834 -2.118 -15.623 1.00 93.25 102 LEU A O 1
ATOM 828 N N . LEU A 1 103 ? -14.220 -3.195 -13.693 1.00 94.19 103 LEU A N 1
ATOM 829 C CA . LEU A 1 103 ? -13.541 -4.431 -14.085 1.00 94.19 103 LEU A CA 1
ATOM 830 C C . LEU A 1 103 ? -14.448 -5.396 -14.853 1.00 94.19 103 LEU A C 1
ATOM 832 O O . LEU A 1 103 ? -13.936 -6.259 -15.562 1.00 94.19 103 LEU A O 1
ATOM 836 N N . GLY A 1 104 ? -15.770 -5.258 -14.748 1.00 94.88 104 GLY A N 1
ATOM 837 C CA . GLY A 1 104 ? -16.731 -6.181 -15.355 1.00 94.88 104 GLY A CA 1
ATOM 838 C C . GLY A 1 104 ? -17.066 -7.391 -14.476 1.00 94.88 104 GLY A C 1
ATOM 839 O O . GLY A 1 104 ? -17.332 -8.472 -14.995 1.00 94.88 104 GLY A O 1
ATOM 840 N N . GLY A 1 105 ? -17.050 -7.219 -13.154 1.00 95.38 105 GLY A N 1
ATOM 841 C CA . GLY A 1 105 ? -17.530 -8.192 -12.173 1.00 95.38 105 GLY A CA 1
ATOM 842 C C . GLY A 1 105 ? -16.438 -8.919 -11.386 1.00 95.38 105 GLY A C 1
ATOM 843 O O . GLY A 1 105 ? -15.241 -8.662 -11.521 1.00 95.38 105 GLY A O 1
ATOM 844 N N . VAL A 1 106 ? -16.879 -9.843 -10.528 1.00 96.12 106 VAL A N 1
ATOM 845 C CA . VAL A 1 106 ? -16.029 -10.563 -9.562 1.00 96.12 106 VAL A CA 1
ATOM 846 C C . VAL A 1 106 ? -14.963 -11.410 -10.256 1.00 96.12 106 VAL A C 1
ATOM 848 O O . VAL A 1 106 ? -13.797 -11.362 -9.875 1.00 96.12 106 VAL A O 1
ATOM 851 N N . GLU A 1 107 ? -15.331 -12.145 -11.305 1.00 95.12 107 GLU A N 1
ATOM 852 C CA . GLU A 1 107 ? -14.400 -12.992 -12.066 1.00 95.12 107 GLU A CA 1
ATOM 853 C C . GLU A 1 107 ? -13.250 -12.162 -12.646 1.00 95.12 107 GLU A C 1
ATOM 855 O O . GLU A 1 107 ? -12.075 -12.484 -12.461 1.00 95.12 107 GLU A O 1
ATOM 860 N N . ARG A 1 108 ? -13.588 -11.019 -13.254 1.00 94.25 108 ARG A N 1
ATOM 861 C CA . ARG A 1 108 ? -12.607 -10.071 -13.783 1.00 94.25 108 ARG A CA 1
ATOM 862 C C . ARG A 1 108 ? -11.774 -9.424 -12.692 1.00 94.25 108 ARG A C 1
ATOM 864 O O . ARG A 1 108 ? -10.599 -9.177 -12.925 1.00 94.25 108 ARG A O 1
ATOM 871 N N . PHE A 1 109 ? -12.327 -9.186 -11.503 1.00 94.50 109 PHE A N 1
ATOM 872 C CA . PHE A 1 109 ? -11.551 -8.729 -10.351 1.00 94.50 109 PHE A CA 1
ATOM 873 C C . PHE A 1 109 ? -10.531 -9.770 -9.870 1.00 94.50 109 PHE A C 1
ATOM 875 O O . PHE A 1 109 ? -9.399 -9.407 -9.541 1.00 94.50 109 PHE A O 1
ATOM 882 N N . VAL A 1 110 ? -10.888 -11.055 -9.849 1.00 93.12 110 VAL A N 1
ATOM 883 C CA . VAL A 1 110 ? -9.958 -12.131 -9.474 1.00 93.12 110 VAL A CA 1
ATOM 884 C C . VAL A 1 110 ? -8.851 -12.262 -10.520 1.00 93.12 110 VAL A C 1
ATOM 886 O O . VAL A 1 110 ? -7.675 -12.253 -10.157 1.00 93.12 110 VAL A O 1
ATOM 889 N N . GLU A 1 111 ? -9.201 -12.288 -11.811 1.00 90.12 111 GLU A N 1
ATOM 890 C CA . GLU A 1 111 ? -8.233 -12.277 -12.918 1.00 90.12 111 GLU A CA 1
ATOM 891 C C . GLU A 1 111 ? -7.330 -11.047 -12.862 1.00 90.12 111 GLU A C 1
ATOM 893 O O . GLU A 1 111 ? -6.112 -11.153 -12.993 1.00 90.12 111 GLU A O 1
ATOM 898 N N . PHE A 1 112 ? -7.926 -9.874 -12.652 1.00 89.19 112 PHE A N 1
ATOM 899 C CA . PHE A 1 112 ? -7.218 -8.628 -12.444 1.00 89.19 112 PHE A CA 1
ATOM 900 C C . PHE A 1 112 ? -6.230 -8.815 -11.303 1.00 89.19 112 PHE A C 1
ATOM 902 O O . PHE A 1 112 ? -5.042 -8.686 -11.535 1.00 89.19 112 PHE A O 1
ATOM 909 N N . SER A 1 113 ? -6.659 -9.217 -10.116 1.00 87.31 113 SER A N 1
ATOM 910 C CA . SER A 1 113 ? -5.776 -9.357 -8.959 1.00 87.31 113 SER A CA 1
ATOM 911 C C . SER A 1 113 ? -4.636 -10.359 -9.182 1.00 87.31 113 SER A C 1
ATOM 913 O O . SER A 1 113 ? -3.498 -10.059 -8.826 1.00 87.31 113 SER A O 1
ATOM 915 N N . ALA A 1 114 ? -4.908 -11.491 -9.837 1.00 82.50 114 ALA A N 1
ATOM 916 C CA . ALA A 1 114 ? -3.924 -12.537 -10.119 1.00 82.50 114 ALA A CA 1
ATOM 917 C C . ALA A 1 114 ? -2.913 -12.149 -11.214 1.00 82.50 114 ALA A C 1
ATOM 919 O O . ALA A 1 114 ? -1.726 -12.450 -11.103 1.00 82.50 114 ALA A O 1
ATOM 920 N N . ASN A 1 115 ? -3.356 -11.439 -12.257 1.00 70.69 115 ASN A N 1
ATOM 921 C CA . ASN A 1 115 ? -2.525 -11.044 -13.403 1.00 70.69 115 ASN A CA 1
ATOM 922 C C . ASN A 1 115 ? -1.739 -9.750 -13.163 1.00 70.69 115 ASN A C 1
ATOM 924 O O . ASN A 1 115 ? -1.232 -9.118 -14.094 1.00 70.69 115 ASN A O 1
ATOM 928 N N . GLY A 1 116 ? -1.645 -9.314 -11.908 1.00 59.19 116 GLY A N 1
ATOM 929 C CA . GLY A 1 116 ? -0.766 -8.217 -11.555 1.00 59.19 116 GLY A CA 1
ATOM 930 C C . GLY A 1 116 ? 0.664 -8.615 -11.800 1.00 59.19 116 GLY A C 1
ATOM 931 O O . GLY A 1 116 ? 1.170 -9.531 -11.156 1.00 59.19 116 GLY A O 1
ATOM 932 N N . SER A 1 117 ? 1.380 -7.823 -12.607 1.00 50.94 117 SER A N 1
ATOM 933 C CA . SER A 1 117 ? 2.770 -7.574 -12.235 1.00 50.94 117 SER A CA 1
ATOM 934 C C . SER A 1 117 ? 2.747 -7.294 -10.739 1.00 50.94 117 SER A C 1
ATOM 936 O O . SER A 1 117 ? 1.959 -6.459 -10.283 1.00 50.94 117 SER A O 1
ATOM 938 N N . LYS A 1 118 ? 3.592 -7.985 -9.972 1.00 48.44 118 LYS A N 1
ATOM 939 C CA . LYS A 1 118 ? 3.695 -7.782 -8.524 1.00 48.44 118 LYS A CA 1
ATOM 940 C C . LYS A 1 118 ? 4.034 -6.317 -8.150 1.00 48.44 118 LYS A C 1
ATOM 942 O O . LYS A 1 118 ? 4.190 -6.041 -6.968 1.00 48.44 118 LYS A O 1
ATOM 947 N N . TYR A 1 119 ? 4.188 -5.437 -9.151 1.00 43.00 119 TYR A N 1
ATOM 948 C CA . TYR A 1 119 ? 3.941 -3.994 -9.139 1.00 43.00 119 TYR A CA 1
ATOM 949 C C . TYR A 1 119 ? 3.440 -3.511 -10.515 1.00 43.00 119 TYR A C 1
ATOM 951 O O . TYR A 1 119 ? 4.220 -3.552 -11.471 1.00 43.00 119 TYR A O 1
ATOM 959 N N . PRO A 1 120 ? 2.226 -2.970 -10.686 1.00 40.81 120 PRO A N 1
ATOM 960 C CA . PRO A 1 120 ? 2.049 -1.903 -11.647 1.00 40.81 120 PRO A CA 1
ATOM 961 C C . PRO A 1 120 ? 2.307 -0.625 -10.886 1.00 40.81 120 PRO A C 1
ATOM 963 O O . PRO A 1 120 ? 1.547 -0.297 -9.982 1.00 40.81 120 PRO A O 1
ATOM 966 N N . VAL A 1 121 ? 3.329 0.130 -11.253 1.00 46.44 121 VAL A N 1
ATOM 967 C CA . VAL A 1 121 ? 3.125 1.554 -11.077 1.00 46.44 121 VAL A CA 1
ATOM 968 C C . VAL A 1 121 ? 3.682 2.355 -12.220 1.00 46.44 121 VAL A C 1
ATOM 970 O O . VAL A 1 121 ? 4.869 2.630 -12.317 1.00 46.44 121 VAL A O 1
ATOM 973 N N . ALA A 1 122 ? 2.741 2.824 -13.031 1.00 40.38 122 ALA A N 1
ATOM 974 C CA . ALA A 1 122 ? 2.700 4.232 -13.348 1.00 40.38 122 ALA A CA 1
ATOM 975 C C . ALA A 1 122 ? 2.279 5.020 -12.084 1.00 40.38 122 ALA A C 1
ATOM 977 O O . ALA A 1 122 ? 1.237 5.661 -12.062 1.00 40.38 122 ALA A O 1
ATOM 978 N N . PHE A 1 123 ? 3.079 4.975 -11.012 1.00 43.06 123 PHE A N 1
ATOM 979 C CA . PHE A 1 123 ? 3.162 6.147 -10.147 1.00 43.06 123 PHE A CA 1
ATOM 980 C C . PHE A 1 123 ? 3.985 7.115 -10.993 1.00 43.06 123 PHE A C 1
ATOM 982 O O . PHE A 1 123 ? 5.065 6.728 -11.460 1.00 43.06 123 PHE A O 1
ATOM 989 N N . PRO A 1 124 ? 3.504 8.333 -11.271 1.00 40.91 124 PRO A N 1
ATOM 990 C CA . PRO A 1 124 ? 4.305 9.304 -11.994 1.00 40.91 124 PRO A CA 1
ATOM 991 C C . PRO A 1 124 ? 5.678 9.422 -11.320 1.00 40.91 124 PRO A C 1
ATOM 993 O O . PRO A 1 124 ? 5.757 9.695 -10.121 1.00 40.91 124 PRO A O 1
ATOM 996 N N . LYS A 1 125 ? 6.765 9.210 -12.081 1.00 40.94 125 LYS A N 1
ATOM 997 C CA . LYS A 1 125 ? 8.165 9.300 -11.605 1.00 40.94 125 LYS A CA 1
ATOM 998 C C . LYS A 1 125 ? 8.445 10.588 -10.810 1.00 40.94 125 LYS A C 1
ATOM 1000 O O . LYS A 1 125 ? 9.342 10.618 -9.975 1.00 40.94 125 LYS A O 1
ATOM 1005 N N . SER A 1 126 ? 7.667 11.645 -11.048 1.00 43.56 126 SER A N 1
ATOM 1006 C CA . SER A 1 126 ? 7.735 12.930 -10.349 1.00 43.56 126 SER A CA 1
ATOM 1007 C C . SER A 1 126 ? 7.209 12.910 -8.905 1.00 43.56 126 SER A C 1
ATOM 1009 O O . SER A 1 126 ? 7.665 13.732 -8.112 1.00 43.56 126 SER A O 1
ATOM 1011 N N . LYS A 1 127 ? 6.306 11.986 -8.542 1.00 43.88 127 LYS A N 1
ATOM 1012 C CA . LYS A 1 127 ? 5.639 11.919 -7.224 1.00 43.88 127 LYS A CA 1
ATOM 1013 C C . LYS A 1 127 ? 6.102 10.753 -6.329 1.00 43.88 127 LYS A C 1
ATOM 1015 O O . LYS A 1 127 ? 5.736 10.686 -5.164 1.00 43.88 127 LYS A O 1
ATOM 1020 N N . LEU A 1 128 ? 6.975 9.877 -6.841 1.00 46.06 128 LEU A N 1
ATOM 1021 C CA . LEU A 1 128 ? 7.629 8.783 -6.095 1.00 46.06 128 LEU A CA 1
ATOM 1022 C C . LEU A 1 128 ? 8.758 9.235 -5.153 1.00 46.06 128 LEU A C 1
ATOM 1024 O O . LEU A 1 128 ? 9.264 8.437 -4.366 1.00 46.06 128 LEU A O 1
ATOM 1028 N N . ARG A 1 129 ? 9.168 10.507 -5.218 1.00 43.56 129 ARG A N 1
ATOM 1029 C CA . ARG A 1 129 ? 10.208 11.071 -4.352 1.00 43.56 129 ARG A CA 1
ATOM 1030 C C . ARG A 1 129 ? 9.723 11.054 -2.890 1.00 43.56 129 ARG A C 1
ATOM 1032 O O . ARG A 1 129 ? 9.038 11.984 -2.489 1.00 43.56 129 ARG A O 1
ATOM 1039 N N . ASN A 1 130 ? 10.144 10.051 -2.106 1.00 48.44 130 ASN A N 1
ATOM 1040 C CA . ASN A 1 130 ? 10.148 9.952 -0.625 1.00 48.44 130 ASN A CA 1
ATOM 1041 C C . ASN A 1 130 ? 9.205 8.941 0.069 1.00 48.44 130 ASN A C 1
ATOM 1043 O O . ASN A 1 130 ? 9.128 8.986 1.300 1.00 48.44 130 ASN A O 1
ATOM 1047 N N . HIS A 1 131 ? 8.474 8.056 -0.620 1.00 57.53 131 HIS A N 1
ATOM 1048 C CA . HIS A 1 131 ? 7.213 7.550 -0.024 1.00 57.53 131 HIS A CA 1
ATOM 1049 C C . HIS A 1 131 ? 7.018 6.034 0.095 1.00 57.53 131 HIS A C 1
ATOM 1051 O O . HIS A 1 131 ? 6.042 5.610 0.706 1.00 57.53 131 HIS A O 1
ATOM 1057 N N . LEU A 1 132 ? 7.958 5.215 -0.376 1.00 59.75 132 LEU A N 1
ATOM 1058 C CA . LEU A 1 132 ? 7.926 3.776 -0.107 1.00 59.75 132 LEU A CA 1
ATOM 1059 C C . LEU A 1 132 ? 8.568 3.463 1.260 1.00 59.75 132 LEU A C 1
ATOM 1061 O O . LEU A 1 132 ? 9.642 3.966 1.622 1.00 59.75 132 LEU A O 1
ATOM 1065 N N . SER A 1 133 ? 7.900 2.620 2.045 1.00 64.75 133 SER A N 1
ATOM 1066 C CA . SER A 1 133 ? 8.440 2.020 3.263 1.00 64.75 133 SER A CA 1
ATOM 1067 C C . SER A 1 133 ? 9.711 1.223 2.953 1.00 64.75 133 SER A C 1
ATOM 1069 O O . SER A 1 133 ? 9.997 0.863 1.809 1.00 64.75 133 SER A O 1
ATOM 1071 N N . ALA A 1 134 ? 10.512 0.950 3.988 1.00 66.19 134 ALA A N 1
ATOM 1072 C CA . ALA A 1 134 ? 11.735 0.166 3.818 1.00 66.19 134 ALA A CA 1
ATOM 1073 C C . ALA A 1 134 ? 11.444 -1.210 3.196 1.00 66.19 134 ALA A C 1
ATOM 1075 O O . ALA A 1 134 ? 12.205 -1.655 2.342 1.00 66.19 134 ALA A O 1
ATOM 1076 N N . ASP A 1 135 ? 10.331 -1.832 3.586 1.00 63.38 135 ASP A N 1
ATOM 1077 C CA . ASP A 1 135 ? 9.926 -3.155 3.115 1.00 63.38 135 ASP A CA 1
ATOM 1078 C C . ASP A 1 135 ? 9.492 -3.120 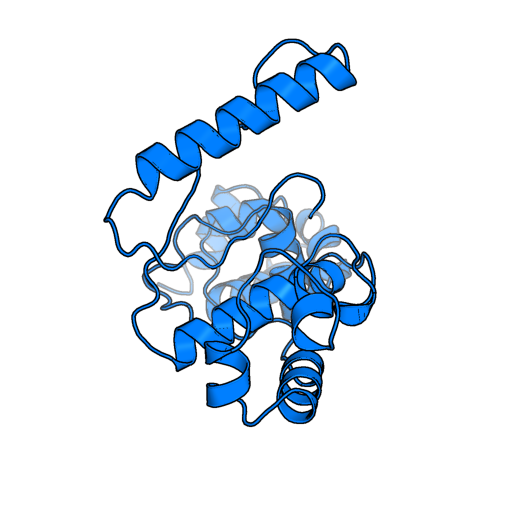1.641 1.00 63.38 135 ASP A C 1
ATOM 1080 O O . ASP A 1 135 ? 9.894 -3.977 0.853 1.00 63.38 135 ASP A O 1
ATOM 1084 N N . GLU A 1 136 ? 8.737 -2.092 1.241 1.00 69.81 136 GLU A N 1
ATOM 1085 C CA . GLU A 1 136 ? 8.307 -1.903 -0.150 1.00 69.81 136 GLU A CA 1
ATOM 1086 C C . GLU A 1 136 ? 9.504 -1.631 -1.065 1.00 69.81 136 GLU A C 1
ATOM 1088 O O . GLU A 1 136 ? 9.658 -2.297 -2.090 1.00 69.81 136 GLU A O 1
ATOM 1093 N N . LEU A 1 137 ? 10.403 -0.722 -0.666 1.00 74.94 137 LEU A N 1
ATOM 1094 C CA . LEU A 1 137 ? 11.639 -0.459 -1.405 1.00 74.94 137 LEU A CA 1
ATOM 1095 C C . LEU A 1 137 ? 12.487 -1.724 -1.529 1.00 74.94 137 LEU A C 1
ATOM 1097 O O . LEU A 1 137 ? 12.978 -2.034 -2.615 1.00 74.94 137 LEU A O 1
ATOM 1101 N N . TRP A 1 138 ? 12.659 -2.457 -0.426 1.00 79.12 138 TRP A N 1
ATOM 1102 C CA . TRP A 1 138 ? 13.467 -3.671 -0.402 1.00 79.12 138 TRP A CA 1
ATOM 1103 C C . TRP A 1 138 ? 12.898 -4.729 -1.338 1.00 79.12 138 TRP A C 1
ATOM 1105 O O . TRP A 1 138 ? 13.652 -5.394 -2.052 1.00 79.12 138 TRP A O 1
ATOM 1115 N N . HIS A 1 139 ? 11.576 -4.870 -1.386 1.00 69.56 139 HIS A N 1
ATOM 1116 C CA . HIS A 1 139 ? 10.953 -5.838 -2.266 1.00 69.56 139 HIS A CA 1
ATOM 1117 C C . HIS A 1 139 ? 11.037 -5.429 -3.739 1.00 69.56 139 HIS A C 1
ATOM 1119 O O . HIS A 1 139 ? 11.398 -6.267 -4.571 1.00 69.56 139 HIS A O 1
ATOM 1125 N N . VAL A 1 140 ? 10.749 -4.166 -4.078 1.00 73.19 140 VAL A N 1
ATOM 1126 C CA . VAL A 1 140 ? 10.906 -3.666 -5.454 1.00 73.19 140 VAL A CA 1
ATOM 1127 C C . VAL A 1 140 ? 12.350 -3.880 -5.907 1.00 73.19 140 VAL A C 1
ATOM 1129 O O . VAL A 1 140 ? 12.580 -4.516 -6.934 1.00 73.19 140 VAL A O 1
ATOM 1132 N N . ALA A 1 141 ? 13.324 -3.457 -5.099 1.00 82.50 141 ALA A N 1
ATOM 1133 C CA . ALA A 1 141 ? 14.735 -3.644 -5.402 1.00 82.50 141 ALA A CA 1
ATOM 1134 C C . ALA A 1 141 ? 15.078 -5.133 -5.582 1.00 82.50 141 A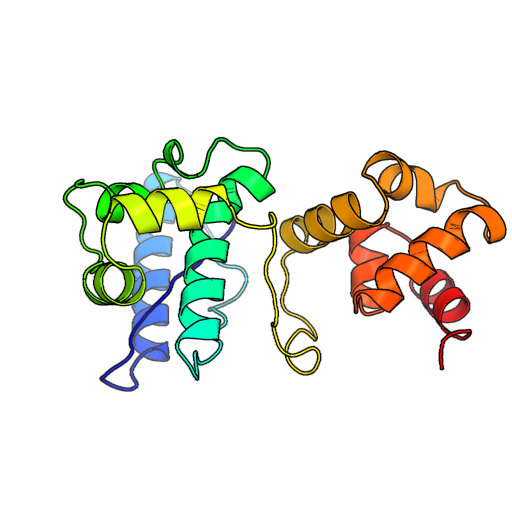LA A C 1
ATOM 1136 O O . ALA A 1 141 ? 15.745 -5.501 -6.547 1.00 82.50 141 ALA A O 1
ATOM 1137 N N . SER A 1 142 ? 14.588 -6.010 -4.698 1.00 80.94 142 SER A N 1
ATOM 1138 C CA . SER A 1 142 ? 14.875 -7.452 -4.749 1.00 80.94 142 SER A CA 1
ATOM 1139 C C . SER A 1 142 ? 14.372 -8.122 -6.021 1.00 80.94 142 SER A C 1
ATOM 1141 O O . SER A 1 142 ? 14.957 -9.118 -6.439 1.00 80.94 142 SER A O 1
ATOM 1143 N N . LYS A 1 143 ? 13.317 -7.601 -6.654 1.00 74.00 143 LYS A N 1
ATOM 1144 C CA . LYS A 1 143 ? 12.872 -8.086 -7.966 1.00 74.00 143 LYS A CA 1
ATOM 1145 C C . LYS A 1 143 ? 13.713 -7.568 -9.119 1.00 74.00 143 LYS A C 1
ATOM 1147 O O . LYS A 1 143 ? 13.905 -8.298 -10.082 1.00 74.00 143 LYS A O 1
ATOM 1152 N N . VAL A 1 144 ? 14.164 -6.320 -9.027 1.00 79.81 144 VAL A N 1
ATOM 1153 C CA . VAL A 1 144 ? 14.944 -5.674 -10.088 1.00 79.81 144 VAL A CA 1
ATOM 1154 C C . VAL A 1 144 ? 16.323 -6.316 -10.182 1.00 79.81 144 VAL A C 1
ATOM 1156 O O . VAL A 1 144 ? 16.729 -6.729 -11.260 1.00 79.81 144 VAL A O 1
ATOM 1159 N N . VAL A 1 145 ? 17.020 -6.439 -9.049 1.00 85.25 145 VAL A N 1
ATOM 1160 C CA . VAL A 1 145 ? 18.429 -6.869 -9.022 1.00 85.25 145 VAL A CA 1
ATOM 1161 C C . VAL A 1 145 ? 18.652 -8.240 -8.381 1.00 85.25 145 VAL A C 1
ATOM 1163 O O . VAL A 1 145 ? 19.757 -8.773 -8.433 1.00 85.25 145 VAL A O 1
ATOM 1166 N N . GLY A 1 146 ? 17.623 -8.829 -7.770 1.00 82.94 146 GLY A N 1
ATOM 1167 C CA . GLY A 1 146 ? 17.732 -10.079 -7.021 1.00 82.94 146 GLY A CA 1
ATOM 1168 C C . GLY A 1 146 ? 18.079 -9.870 -5.542 1.00 82.94 146 GLY A C 1
ATOM 1169 O O . GLY A 1 146 ? 18.954 -9.081 -5.179 1.00 82.94 146 GLY A O 1
ATOM 1170 N N . ARG A 1 147 ? 17.426 -10.643 -4.665 1.00 85.56 147 ARG A N 1
ATOM 1171 C CA . ARG A 1 147 ? 17.651 -10.616 -3.207 1.00 85.56 147 ARG A CA 1
ATOM 1172 C C . ARG A 1 147 ? 19.118 -10.841 -2.826 1.00 85.56 147 ARG A C 1
ATOM 1174 O O . ARG A 1 147 ? 19.667 -10.093 -2.022 1.00 85.56 147 ARG A O 1
ATOM 1181 N N . GLU A 1 148 ? 19.753 -11.863 -3.401 1.00 86.88 148 GLU A N 1
ATOM 1182 C CA . GLU A 1 148 ? 21.153 -12.197 -3.098 1.00 86.88 148 GLU A CA 1
ATOM 1183 C C . GLU A 1 148 ? 22.116 -11.073 -3.493 1.00 86.88 148 GLU A C 1
ATOM 1185 O O . GLU A 1 148 ? 23.075 -10.804 -2.768 1.00 86.88 148 GLU A O 1
ATOM 1190 N N . ALA A 1 149 ? 21.844 -10.376 -4.602 1.00 90.50 149 ALA A N 1
ATOM 1191 C CA . ALA A 1 149 ? 22.663 -9.250 -5.034 1.00 90.50 149 ALA A CA 1
ATOM 1192 C C . ALA A 1 149 ? 22.607 -8.106 -4.015 1.00 90.50 149 ALA A C 1
ATOM 1194 O O . ALA A 1 149 ? 23.652 -7.587 -3.628 1.00 90.50 149 ALA A O 1
ATOM 1195 N N . ILE A 1 150 ? 21.414 -7.769 -3.511 1.00 89.56 150 ILE A N 1
ATOM 1196 C CA . ILE A 1 150 ? 21.228 -6.732 -2.481 1.00 89.56 150 ILE A CA 1
ATOM 1197 C C . ILE A 1 150 ? 21.987 -7.080 -1.204 1.00 89.56 150 ILE A C 1
ATOM 1199 O O . ILE A 1 150 ? 22.749 -6.254 -0.703 1.00 89.56 150 ILE A O 1
ATOM 1203 N N . LEU A 1 151 ? 21.818 -8.304 -0.696 1.00 86.56 151 LEU A N 1
ATOM 1204 C CA . LEU A 1 151 ? 22.438 -8.736 0.561 1.00 86.56 151 LEU A CA 1
ATOM 1205 C C . LEU A 1 151 ? 23.973 -8.727 0.494 1.00 86.56 151 LEU A C 1
ATOM 1207 O O . LEU A 1 151 ? 24.633 -8.459 1.497 1.00 86.56 151 LEU A O 1
ATOM 1211 N N . ARG A 1 152 ? 24.548 -8.983 -0.687 1.00 92.06 152 ARG A N 1
ATOM 1212 C CA . ARG A 1 152 ? 26.004 -9.012 -0.906 1.00 92.06 152 ARG A CA 1
ATOM 1213 C C . ARG A 1 152 ? 26.578 -7.682 -1.392 1.00 92.06 152 ARG A C 1
ATOM 1215 O O . ARG A 1 152 ? 27.792 -7.518 -1.415 1.00 92.06 152 ARG A O 1
ATOM 1222 N N . MET A 1 153 ? 25.751 -6.700 -1.745 1.00 9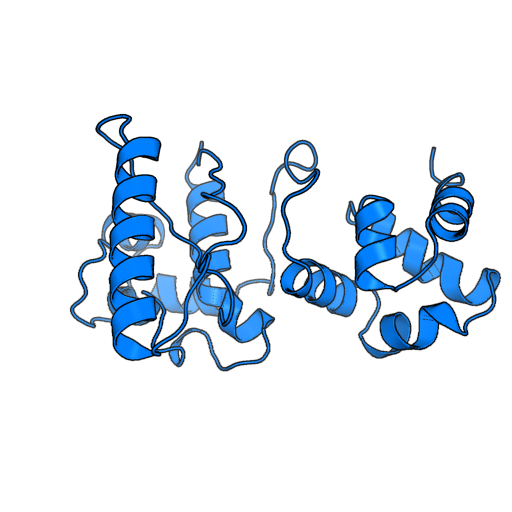2.50 153 MET A N 1
ATOM 1223 C CA . MET A 1 153 ? 26.211 -5.478 -2.419 1.00 92.50 153 MET A CA 1
ATOM 1224 C C . MET A 1 153 ? 27.234 -4.669 -1.605 1.00 92.50 153 MET A C 1
ATOM 1226 O O . MET A 1 153 ? 28.091 -3.979 -2.164 1.00 92.50 153 MET A O 1
ATOM 1230 N N . ARG A 1 154 ? 27.179 -4.773 -0.271 1.00 91.75 154 ARG A N 1
ATOM 1231 C CA . ARG A 1 154 ? 28.139 -4.129 0.634 1.00 91.75 154 ARG A CA 1
ATOM 1232 C C . ARG A 1 154 ? 29.543 -4.740 0.548 1.00 91.75 154 ARG A C 1
ATOM 1234 O O . ARG A 1 154 ? 30.512 -4.004 0.714 1.00 91.75 154 ARG A O 1
ATOM 1241 N N . SER A 1 155 ? 29.650 -6.045 0.298 1.00 91.44 155 SER A N 1
ATOM 1242 C CA . SER A 1 155 ? 30.927 -6.763 0.190 1.00 91.44 155 SER A CA 1
ATOM 1243 C C . SER A 1 155 ? 31.465 -6.852 -1.241 1.00 91.44 155 SER A C 1
ATOM 1245 O O . SER A 1 155 ? 32.632 -7.188 -1.423 1.00 91.44 155 SER A O 1
ATOM 1247 N N . MET A 1 156 ? 30.653 -6.519 -2.246 1.00 93.56 156 MET A N 1
ATOM 1248 C CA . MET A 1 156 ? 31.076 -6.444 -3.647 1.00 93.56 156 MET A CA 1
ATOM 1249 C C . MET A 1 156 ? 32.089 -5.318 -3.894 1.00 93.56 156 MET A C 1
ATOM 1251 O O . MET A 1 156 ? 31.988 -4.219 -3.330 1.00 93.56 156 MET A O 1
ATOM 1255 N N . LYS A 1 157 ? 33.026 -5.557 -4.817 1.00 94.50 157 LYS A N 1
ATOM 1256 C CA . LYS A 1 157 ? 33.900 -4.508 -5.355 1.00 94.50 157 LYS A CA 1
ATOM 1257 C C . LYS A 1 157 ? 33.063 -3.472 -6.120 1.00 94.50 157 LYS A C 1
ATOM 1259 O O . LYS A 1 157 ? 32.005 -3.812 -6.651 1.00 94.50 157 LYS A O 1
ATOM 1264 N N . PRO A 1 158 ? 33.527 -2.212 -6.247 1.00 93.12 158 PRO A N 1
ATOM 1265 C CA . PRO A 1 158 ? 32.785 -1.168 -6.956 1.00 93.12 158 PRO A CA 1
ATOM 1266 C C . PRO A 1 158 ? 32.312 -1.580 -8.357 1.00 93.12 158 PRO A C 1
ATOM 1268 O O . PRO A 1 158 ? 31.149 -1.373 -8.682 1.00 93.12 158 PRO A O 1
ATOM 1271 N N . ILE A 1 159 ? 33.178 -2.236 -9.135 1.00 92.88 159 ILE A N 1
ATOM 1272 C CA . ILE A 1 159 ? 32.861 -2.681 -10.498 1.00 92.88 159 ILE A CA 1
ATOM 1273 C C . ILE A 1 159 ? 31.809 -3.798 -10.548 1.00 92.88 159 ILE A C 1
ATOM 1275 O O . ILE A 1 159 ? 31.042 -3.875 -11.498 1.00 92.88 159 ILE A O 1
ATOM 1279 N N . GLU A 1 160 ? 31.734 -4.632 -9.509 1.00 93.12 160 GLU A N 1
ATOM 1280 C CA . GLU A 1 160 ? 30.783 -5.748 -9.426 1.00 93.12 160 GLU A CA 1
ATOM 1281 C C . GLU A 1 160 ? 29.381 -5.267 -9.040 1.00 93.12 160 GLU A C 1
ATOM 1283 O O . GLU A 1 160 ? 28.391 -5.851 -9.472 1.00 93.12 160 GLU A O 1
ATOM 1288 N N . ARG A 1 161 ? 29.280 -4.194 -8.240 1.00 93.75 161 ARG A N 1
ATOM 1289 C CA . ARG A 1 161 ? 27.980 -3.650 -7.818 1.00 93.75 161 ARG A CA 1
ATOM 1290 C C . ARG A 1 161 ? 27.394 -2.584 -8.742 1.00 93.75 161 ARG A C 1
ATOM 1292 O O . ARG A 1 161 ? 26.193 -2.342 -8.664 1.00 93.75 161 ARG A O 1
ATOM 1299 N N . GLN A 1 162 ? 28.213 -1.950 -9.583 1.00 94.25 162 GLN A N 1
ATOM 1300 C CA . GLN A 1 162 ? 27.778 -0.866 -10.472 1.00 94.25 162 GLN A CA 1
ATOM 1301 C C . GLN A 1 162 ? 26.572 -1.257 -11.352 1.00 94.25 162 GLN A C 1
ATOM 1303 O O . GLN A 1 162 ? 25.592 -0.517 -11.317 1.00 94.25 162 GLN A O 1
ATOM 1308 N N . PRO A 1 163 ? 26.537 -2.437 -12.011 1.00 93.06 163 PRO A N 1
ATOM 1309 C CA . PRO A 1 163 ? 25.406 -2.807 -12.866 1.00 93.06 163 PRO A CA 1
ATOM 1310 C C . PRO A 1 163 ? 24.067 -2.882 -12.119 1.00 93.06 163 PRO A C 1
ATOM 1312 O O . PRO A 1 163 ? 23.025 -2.534 -12.666 1.00 93.06 163 PRO A O 1
ATOM 1315 N N . TYR A 1 164 ? 24.076 -3.307 -10.851 1.00 94.12 164 TYR A N 1
ATOM 1316 C CA . TYR A 1 164 ? 22.860 -3.361 -10.037 1.00 94.12 164 TYR A CA 1
ATOM 1317 C C . TYR A 1 164 ? 22.386 -1.963 -9.632 1.00 94.12 164 TYR A C 1
ATOM 1319 O O . TYR A 1 164 ? 21.187 -1.697 -9.616 1.00 94.12 164 TYR A O 1
ATOM 1327 N N . ILE A 1 165 ? 23.317 -1.057 -9.317 1.00 92.62 165 ILE A N 1
ATOM 1328 C CA . ILE A 1 165 ? 22.982 0.343 -9.031 1.00 92.62 165 ILE A CA 1
ATOM 1329 C C . ILE A 1 165 ? 22.382 0.988 -10.285 1.00 92.62 165 ILE A C 1
ATOM 1331 O O . ILE A 1 165 ? 21.334 1.617 -10.185 1.00 92.62 165 ILE A O 1
ATOM 1335 N N . ASP A 1 166 ? 22.972 0.755 -11.459 1.00 88.88 166 ASP A N 1
ATOM 1336 C CA . ASP A 1 166 ? 22.473 1.269 -12.739 1.00 88.88 166 ASP A CA 1
ATOM 1337 C C . ASP A 1 166 ? 21.053 0.766 -13.039 1.00 88.88 166 ASP A C 1
ATOM 1339 O O . ASP A 1 166 ? 20.180 1.544 -13.427 1.00 88.88 166 ASP A O 1
ATOM 1343 N N . GLN A 1 167 ? 20.782 -0.519 -12.788 1.00 83.75 167 GLN A N 1
ATOM 1344 C CA . GLN A 1 167 ? 19.437 -1.082 -12.921 1.00 83.75 167 GLN A CA 1
ATOM 1345 C C . GLN A 1 167 ? 18.436 -0.401 -11.980 1.00 83.75 167 GLN A C 1
ATOM 1347 O O . GLN A 1 167 ? 17.360 -0.006 -12.432 1.00 83.75 167 GLN A O 1
ATOM 1352 N N . LEU A 1 168 ? 18.783 -0.199 -10.704 1.00 85.44 168 LEU A N 1
ATOM 1353 C CA . LEU A 1 168 ? 17.918 0.497 -9.742 1.00 85.44 168 LEU A CA 1
ATOM 1354 C C . LEU A 1 168 ? 17.645 1.952 -10.159 1.00 85.44 168 LEU A C 1
ATOM 1356 O O . LEU A 1 168 ? 16.507 2.413 -10.071 1.00 85.44 168 LEU A O 1
ATOM 1360 N N . VAL A 1 169 ? 18.657 2.659 -10.669 1.00 84.69 169 VAL A N 1
ATOM 1361 C CA . VAL A 1 169 ? 18.504 4.024 -11.199 1.00 84.69 169 VAL A CA 1
ATOM 1362 C C . VAL A 1 169 ? 17.582 4.038 -12.420 1.00 84.69 169 VAL A C 1
ATOM 1364 O O . VAL A 1 169 ? 16.679 4.870 -12.493 1.00 84.69 169 VAL A O 1
ATOM 1367 N N . SER A 1 170 ? 17.739 3.086 -13.345 1.00 76.12 170 SER A N 1
ATOM 1368 C CA . SER A 1 170 ? 16.933 3.016 -14.575 1.00 76.12 170 SER A CA 1
ATOM 1369 C C . SER A 1 170 ? 15.429 2.857 -14.306 1.00 76.12 170 SER A C 1
ATOM 1371 O O . SER A 1 170 ? 14.594 3.418 -15.024 1.00 76.12 170 SER A O 1
ATOM 1373 N N . VAL A 1 171 ? 15.078 2.159 -13.219 1.00 69.62 171 VAL A N 1
ATOM 1374 C CA . VAL A 1 171 ? 13.690 1.985 -12.767 1.00 69.62 171 VAL A CA 1
ATOM 1375 C C . VAL A 1 171 ? 13.216 3.105 -11.831 1.00 69.62 171 VAL A C 1
ATOM 1377 O O . VAL A 1 171 ? 12.052 3.119 -11.443 1.00 69.62 171 VAL A O 1
ATOM 1380 N N . GLY A 1 172 ? 14.077 4.082 -11.525 1.00 70.69 172 GLY A N 1
ATOM 1381 C CA . GLY A 1 172 ? 13.709 5.332 -10.860 1.00 70.69 172 GLY A CA 1
ATOM 1382 C C . GLY A 1 172 ? 14.049 5.439 -9.374 1.00 70.69 172 GLY A C 1
ATOM 1383 O O . GLY A 1 172 ? 13.542 6.358 -8.736 1.00 70.69 172 GLY A O 1
ATOM 1384 N N . PHE A 1 173 ? 14.888 4.559 -8.811 1.00 79.62 173 PHE A N 1
ATOM 1385 C CA . PHE A 1 173 ? 15.314 4.699 -7.413 1.00 79.62 173 PHE A CA 1
ATOM 1386 C C . PHE A 1 173 ? 16.183 5.945 -7.225 1.00 79.62 173 PHE A C 1
ATOM 1388 O O . PHE A 1 173 ? 17.188 6.142 -7.912 1.00 79.62 173 PHE A O 1
ATOM 1395 N N . ALA A 1 174 ? 15.854 6.748 -6.218 1.00 80.88 174 ALA A N 1
ATOM 1396 C CA . ALA A 1 174 ? 16.698 7.838 -5.761 1.00 80.88 174 ALA A CA 1
ATOM 1397 C C . ALA A 1 174 ? 17.888 7.319 -4.936 1.00 80.88 174 ALA A C 1
ATOM 1399 O O . ALA A 1 174 ? 17.826 6.277 -4.281 1.00 80.88 174 ALA A O 1
ATOM 1400 N N . GLY A 1 175 ? 18.975 8.093 -4.872 1.00 84.75 175 GLY A N 1
ATOM 1401 C CA . GLY A 1 175 ? 20.192 7.669 -4.170 1.00 84.75 175 GLY A CA 1
ATOM 1402 C C . GLY A 1 175 ? 19.986 7.309 -2.693 1.00 84.75 175 GLY A C 1
ATOM 1403 O O . GLY A 1 175 ? 20.603 6.366 -2.202 1.00 84.75 175 GLY A O 1
ATOM 1404 N N . TYR A 1 176 ? 19.086 7.992 -1.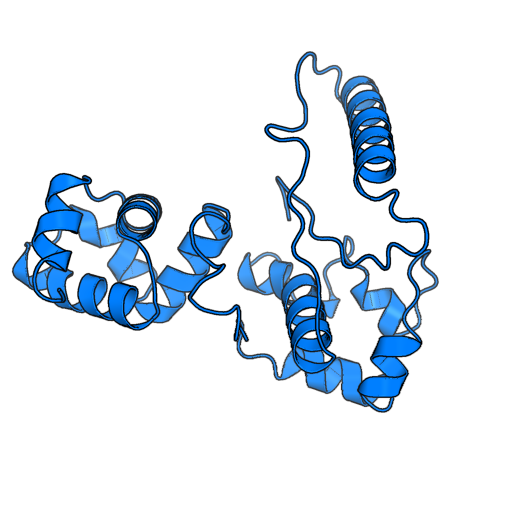974 1.00 81.25 176 TYR A N 1
ATOM 1405 C CA . TYR A 1 176 ? 18.774 7.629 -0.584 1.00 81.25 176 TYR A CA 1
ATOM 1406 C C . TYR A 1 176 ? 18.014 6.292 -0.478 1.00 81.25 176 TYR A C 1
ATOM 1408 O O . TYR A 1 176 ? 18.191 5.575 0.504 1.00 81.25 176 TYR A O 1
ATOM 1416 N N . GLU A 1 177 ? 17.213 5.925 -1.480 1.00 83.12 177 GLU A N 1
ATOM 1417 C CA . GLU A 1 177 ? 16.467 4.659 -1.534 1.00 83.12 177 GLU A CA 1
ATOM 1418 C C . GLU A 1 177 ? 17.414 3.503 -1.805 1.00 83.12 177 GLU A C 1
ATOM 1420 O O . GLU A 1 177 ? 17.368 2.493 -1.105 1.00 83.12 177 GLU A O 1
ATOM 1425 N N . ILE A 1 178 ? 18.349 3.700 -2.740 1.00 89.56 178 ILE A N 1
ATOM 1426 C CA . ILE A 1 178 ? 19.438 2.757 -2.995 1.00 89.56 178 ILE A CA 1
ATOM 1427 C C . ILE A 1 178 ? 20.257 2.563 -1.715 1.00 89.56 178 ILE A C 1
ATOM 1429 O O . ILE A 1 178 ? 20.516 1.425 -1.332 1.00 89.56 178 ILE A O 1
ATOM 1433 N N . CYS A 1 179 ? 20.605 3.633 -0.988 1.00 89.06 179 CYS A N 1
ATOM 1434 C CA . CYS A 1 179 ? 21.278 3.502 0.313 1.00 89.06 179 CYS A CA 1
ATOM 1435 C C . CYS A 1 179 ? 20.449 2.666 1.299 1.00 89.06 179 CYS A C 1
ATOM 1437 O O . CYS A 1 179 ? 20.986 1.787 1.972 1.00 89.06 179 CYS A O 1
ATOM 1439 N N . ARG A 1 180 ? 19.141 2.929 1.375 1.00 83.62 180 ARG A N 1
ATOM 1440 C CA . ARG A 1 180 ? 18.227 2.283 2.323 1.00 83.62 180 ARG A CA 1
ATOM 1441 C C . ARG A 1 180 ? 18.054 0.789 2.050 1.00 83.62 180 ARG A C 1
ATOM 1443 O O . ARG A 1 180 ? 18.032 0.022 3.005 1.00 83.62 180 ARG A O 1
ATOM 1450 N N . VAL A 1 181 ? 17.971 0.375 0.785 1.00 88.00 181 VAL A N 1
ATOM 1451 C CA . VAL A 1 181 ? 17.770 -1.040 0.419 1.00 88.00 181 VAL A CA 1
ATOM 1452 C C . VAL A 1 181 ? 19.059 -1.850 0.390 1.00 88.00 181 VAL A C 1
ATOM 1454 O O . VAL A 1 181 ? 19.057 -3.011 0.783 1.00 88.00 181 VAL A O 1
ATOM 1457 N N . THR A 1 182 ? 20.168 -1.250 -0.042 1.00 90.00 182 THR A N 1
ATOM 1458 C CA . THR A 1 182 ? 21.458 -1.948 -0.208 1.00 90.00 182 THR A CA 1
ATOM 1459 C C . THR A 1 182 ? 22.346 -1.859 1.033 1.00 90.00 182 THR A C 1
ATOM 1461 O O . THR A 1 182 ? 23.333 -2.584 1.164 1.00 90.00 182 THR A O 1
ATOM 1464 N N . GLY A 1 183 ? 22.048 -0.922 1.937 1.00 87.75 183 GLY A N 1
ATOM 1465 C CA . GLY A 1 183 ? 22.902 -0.590 3.070 1.00 87.75 183 GLY A CA 1
ATOM 1466 C C . GLY A 1 183 ? 24.237 0.046 2.669 1.00 87.75 183 GLY A C 1
ATOM 1467 O O . GLY A 1 183 ? 25.153 0.061 3.495 1.00 87.75 183 GLY A O 1
ATOM 1468 N N . LEU A 1 184 ? 24.395 0.523 1.432 1.00 92.44 184 LEU A N 1
ATOM 1469 C CA . LEU A 1 184 ? 25.578 1.262 0.996 1.00 92.44 184 LEU A CA 1
ATOM 1470 C C . LEU A 1 184 ? 25.601 2.675 1.594 1.00 92.44 184 LEU A C 1
ATOM 1472 O O . LEU A 1 184 ? 24.567 3.297 1.827 1.00 92.44 184 LEU A O 1
ATOM 1476 N N . GLY A 1 185 ? 26.805 3.201 1.827 1.00 92.25 185 GLY A N 1
ATOM 1477 C CA . GLY A 1 185 ? 26.976 4.575 2.298 1.00 92.25 185 GLY A CA 1
ATOM 1478 C C . GLY A 1 185 ? 26.606 5.607 1.226 1.00 92.25 185 GLY A C 1
ATOM 1479 O O . GLY A 1 185 ? 26.875 5.405 0.043 1.00 92.25 185 GLY A O 1
ATOM 1480 N N . ARG A 1 186 ? 26.073 6.761 1.644 1.00 91.06 186 ARG A N 1
ATOM 1481 C CA . ARG A 1 186 ? 25.628 7.845 0.746 1.00 91.06 186 ARG A CA 1
ATOM 1482 C C . ARG A 1 186 ? 26.672 8.259 -0.295 1.00 91.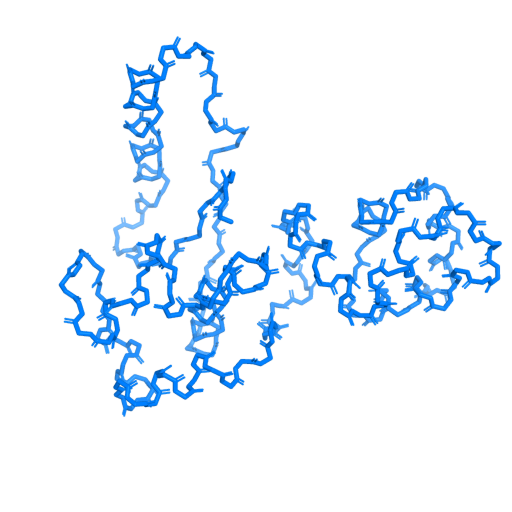06 186 ARG A C 1
ATOM 1484 O O . ARG A 1 186 ? 26.351 8.336 -1.474 1.00 91.06 186 ARG A O 1
ATOM 1491 N N . ASN A 1 187 ? 27.922 8.454 0.124 1.00 91.75 187 ASN A N 1
ATOM 1492 C CA . ASN A 1 187 ? 29.010 8.869 -0.772 1.00 91.75 187 ASN A CA 1
ATOM 1493 C C . ASN A 1 187 ? 29.340 7.810 -1.834 1.00 91.75 187 ASN A C 1
ATOM 1495 O O . ASN A 1 187 ? 29.764 8.151 -2.934 1.00 91.75 187 ASN A O 1
ATOM 1499 N N . ILE A 1 188 ? 29.156 6.526 -1.510 1.00 91.56 188 ILE A N 1
ATOM 1500 C CA . ILE A 1 188 ? 29.359 5.426 -2.458 1.00 91.56 188 ILE A CA 1
ATOM 1501 C C . ILE A 1 188 ? 28.290 5.487 -3.544 1.00 91.56 188 ILE A C 1
ATOM 1503 O O . ILE A 1 188 ? 28.618 5.441 -4.725 1.00 91.56 188 ILE A O 1
ATOM 1507 N N . VAL A 1 189 ? 27.027 5.602 -3.131 1.00 92.56 189 VAL A N 1
ATOM 1508 C CA . VAL A 1 189 ? 25.892 5.625 -4.054 1.00 92.56 189 VAL A CA 1
ATOM 1509 C C . VAL A 1 189 ? 25.934 6.872 -4.933 1.00 92.56 189 VAL A C 1
ATOM 1511 O O . VAL A 1 189 ? 25.805 6.751 -6.142 1.00 92.56 189 VAL A O 1
ATOM 1514 N N . GLN A 1 190 ? 26.209 8.050 -4.368 1.00 91.31 190 GLN A N 1
ATOM 1515 C CA . GLN A 1 190 ? 26.318 9.288 -5.148 1.00 91.31 190 GLN A CA 1
ATOM 1516 C C . GLN A 1 190 ? 27.408 9.212 -6.225 1.00 91.31 190 GLN A C 1
ATOM 1518 O O . GLN A 1 190 ? 27.163 9.602 -7.360 1.00 91.31 190 GLN A O 1
ATOM 1523 N N . ARG A 1 191 ? 28.586 8.651 -5.912 1.00 90.88 191 ARG A N 1
ATOM 1524 C CA . ARG A 1 191 ? 29.649 8.448 -6.912 1.00 90.88 191 ARG A CA 1
ATOM 1525 C C . ARG A 1 191 ? 29.250 7.460 -8.005 1.00 90.88 191 ARG A C 1
ATOM 1527 O O . ARG A 1 191 ? 29.598 7.676 -9.155 1.00 90.88 191 ARG A O 1
ATOM 1534 N N . ALA A 1 192 ? 28.539 6.392 -7.647 1.00 90.06 192 ALA A N 1
ATOM 1535 C CA . ALA A 1 192 ? 28.050 5.413 -8.614 1.00 90.06 192 ALA A CA 1
ATOM 1536 C C . ALA A 1 192 ? 26.965 6.001 -9.535 1.00 90.06 192 ALA A C 1
ATOM 1538 O O . ALA A 1 192 ? 26.884 5.623 -10.699 1.00 90.06 192 ALA A O 1
ATOM 1539 N N . MET A 1 193 ? 26.152 6.931 -9.026 1.00 86.88 193 MET A N 1
ATOM 1540 C CA . MET A 1 193 ? 25.083 7.591 -9.779 1.00 86.88 193 MET A CA 1
ATOM 1541 C C . MET A 1 193 ? 25.567 8.731 -10.679 1.00 86.88 193 MET A C 1
ATOM 1543 O O . MET A 1 193 ? 24.877 9.047 -11.638 1.00 86.88 193 MET A O 1
ATOM 1547 N N . ALA A 1 194 ? 26.738 9.317 -10.416 1.00 83.50 194 ALA A N 1
ATOM 1548 C CA . ALA A 1 194 ? 27.285 10.436 -11.194 1.00 83.50 194 ALA A CA 1
ATOM 1549 C C . ALA A 1 194 ? 27.540 10.113 -12.684 1.00 83.50 194 ALA A C 1
ATOM 1551 O O . ALA A 1 194 ? 27.804 11.014 -13.467 1.00 83.50 194 ALA A O 1
ATOM 1552 N N . ASN A 1 195 ? 27.453 8.839 -13.082 1.00 67.56 195 ASN A N 1
ATOM 1553 C CA . ASN A 1 195 ? 27.530 8.406 -14.480 1.00 67.56 195 ASN A CA 1
ATOM 1554 C C . ASN A 1 195 ? 26.185 8.520 -15.238 1.00 67.56 195 ASN A C 1
ATOM 1556 O O . ASN A 1 195 ? 26.149 8.223 -16.428 1.00 67.56 195 ASN A O 1
ATOM 1560 N N . HIS A 1 196 ? 25.091 8.878 -14.551 1.00 58.19 196 HIS A N 1
ATOM 1561 C CA . HIS A 1 196 ? 23.720 8.965 -15.089 1.00 58.19 196 HIS A CA 1
ATOM 1562 C C . HIS A 1 196 ? 23.151 10.398 -15.112 1.00 58.19 196 HIS A C 1
ATOM 1564 O O . HIS A 1 196 ? 21.967 10.564 -15.408 1.00 58.19 196 HIS A O 1
ATOM 1570 N N . GLU A 1 197 ? 23.958 11.407 -14.762 1.00 47.50 197 GLU A N 1
ATOM 1571 C CA . GLU A 1 197 ? 23.643 12.843 -14.921 1.00 47.50 197 GLU A CA 1
ATOM 1572 C C . GLU A 1 197 ? 24.128 13.360 -16.280 1.00 47.50 197 GLU A C 1
ATOM 1574 O O . GLU A 1 197 ? 23.375 14.150 -16.895 1.00 47.50 197 GLU A O 1
#

Sequence (197 aa):
MSNHVHLLLRDTAEELSPFMKQLNERYAMRFAKKSGRVGNVFQVPFWSEPIENESYYLSALRYIHANPEAANICLASEYPWSSYGAYTGDSTFVTTEFALELLGGVERFVEFSANGSKYPVAFPKSKLRNHLSADELWHVASKVVGREAILRMRSMKPIERQPYIDQLVSVGFAGYEICRVTGLGRNIVQRAMANHE

Secondary structure (DSSP, 8-state):
--S--------SSS-HHHHHHHHHHHHHHHHHHHH---S-S-SSS-------SHHHHHHHHHHHHHHHHHTTSS-GGG-TTSSHHHHTT---SS--HHHHHHHTSHHHHHHHHHT--S------TTT-TT---HHHHHHHHHHHH-HHHHHHTTTS-HHHHHHHHHHHHHTT--HHHHHHHH---HHHHHHHHTT--

InterPro domains:
  IPR036515 Transposase IS200-like superfamily [G3DSA:3.30.70.1290] (1-102)
  IPR036515 Transposase IS200-like superfamily [SSF143422] (1-72)

Organism: NCBI:txid1393523

Foldseek 3Di:
DVLDADDDDDDPPPCVQVVLQVVLVVVQVVCCVVPVDDDDSDPDSDDDDDDPDDVSVLQSVLLRLLVCVLLVNDHSCPDPPDCLVVQVDDDDPDDCVVVCVVQVGSVSVVVSNVPDPSHDDPPPLVPPPPDDDLSRLLSVLCVQQNNVLLACLQVDDLVRNLVSLVSCVVVRDDLVSSCSNNVDDSVSSVVSCVVVD